Protein AF-A0A443AGB6-F1 (afdb_monomer_lite)

Foldseek 3Di:
DVPVVVVVCVVVVVPPPPPDPQQQFDEPCLFPPNVVLLVCCVVDCDPVSDDDPVSLVSLQVVLCVFFVGFPVVLADDQDPCLVVDDPPDPVNVVSVVVRVVSCVLFPLPPDDLLRLQVVLSVLRHHQADPVRHGRPCCNGNSRSSSCQSVVVDGHHGDSVVRVVVVVVVVVVVVVVVVVVVVVVD

Secondary structure (DSSP, 8-state):
-HHHHHHHHHHHTT---PPPPPP--EEGGGSTTHHHHHHHHHHH--TT-PPPHHHHHHHHHHHHHHHSS-GGGGS----TTGGGS-TT-HHHHHHHHHHHHHHTT-GGGS--HHHHHHHHHHTTEE-B-TTSPBPTTHHHHHHHHHHHHHTSSS----HHHHHHHHHHHHHHHHHHHHHHHHH--

pLDDT: mean 84.42, std 16.42, range [40.84, 98.06]

Sequence (185 aa):
MKKRHAEWLKLTANTTSHPAPHPVLIRIFDLPGFETIERKLLLYTSARSELSPSLEFEVNDLSERTFGIIRNDTLFLLPIHYNSLHAASSERWKIEDEFNEHEDQYETSDATDDEAVTILASLGLDFNDSRGQPLRCTRYFCRQAEAAAKGLMGRMPDQAAANLEVWGSALEQAARVHMNKKRQA

Structure (mmCIF, N/CA/C/O backbone):
data_AF-A0A443AGB6-F1
#
_entry.id   AF-A0A443AGB6-F1
#
loop_
_atom_site.group_PDB
_atom_site.id
_atom_site.type_symbol
_atom_site.label_atom_id
_atom_site.label_alt_id
_atom_site.label_comp_id
_atom_site.label_asym_id
_atom_site.label_entity_id
_atom_site.label_seq_id
_atom_site.pdbx_PDB_ins_code
_atom_site.Cartn_x
_atom_site.Cartn_y
_atom_site.Cartn_z
_atom_site.occupancy
_atom_site.B_iso_or_equiv
_atom_site.auth_seq_id
_atom_site.auth_comp_id
_atom_site.auth_asym_id
_atom_site.auth_atom_id
_atom_site.pdbx_PDB_model_num
ATOM 1 N N . MET A 1 1 ? -29.030 -48.664 -19.644 1.00 47.78 1 MET A N 1
ATOM 2 C CA . MET A 1 1 ? -28.407 -47.323 -19.511 1.00 47.78 1 MET A CA 1
ATOM 3 C C . MET A 1 1 ? -28.788 -46.536 -18.247 1.00 47.78 1 MET A C 1
ATOM 5 O O . MET A 1 1 ? -28.001 -45.693 -17.853 1.00 47.78 1 MET A O 1
ATOM 9 N N . LYS A 1 2 ? -29.907 -46.809 -17.549 1.00 53.22 2 LYS A N 1
ATOM 10 C CA . LYS A 1 2 ? -30.342 -46.007 -16.378 1.00 53.22 2 LYS A CA 1
ATOM 11 C C . LYS A 1 2 ? -29.549 -46.211 -15.067 1.00 53.22 2 LYS A C 1
ATOM 13 O O . LYS A 1 2 ? -29.604 -45.350 -14.202 1.00 53.22 2 LYS A O 1
ATOM 18 N N . LYS A 1 3 ? -28.797 -47.312 -14.912 1.00 54.03 3 LYS A N 1
ATOM 19 C CA . LYS A 1 3 ? -28.039 -47.602 -13.673 1.00 54.03 3 LYS A CA 1
ATOM 20 C C . LYS A 1 3 ? -26.744 -46.783 -13.531 1.00 54.03 3 LYS A C 1
ATOM 22 O O . LYS A 1 3 ? -26.490 -46.272 -12.450 1.00 54.03 3 LYS A O 1
ATOM 27 N N . ARG A 1 4 ? -26.005 -46.550 -14.627 1.00 55.62 4 ARG A N 1
ATOM 28 C CA . ARG A 1 4 ? -24.764 -45.742 -14.604 1.00 55.62 4 ARG A CA 1
ATOM 29 C C . ARG A 1 4 ? -25.008 -44.275 -14.234 1.00 55.62 4 ARG A C 1
ATOM 31 O O . ARG A 1 4 ? -24.197 -43.682 -13.542 1.00 55.62 4 ARG A O 1
ATOM 38 N N . HIS A 1 5 ? -26.139 -43.705 -14.653 1.00 54.09 5 HIS A N 1
ATOM 39 C CA . HIS A 1 5 ? -26.486 -42.315 -14.336 1.00 54.09 5 HIS A CA 1
ATOM 40 C C . HIS A 1 5 ? -26.837 -42.122 -12.847 1.00 54.09 5 HIS A C 1
ATOM 42 O O . HIS A 1 5 ? -26.547 -41.082 -12.267 1.00 54.09 5 HIS A O 1
ATOM 48 N N . ALA A 1 6 ? -27.426 -43.140 -12.208 1.00 61.34 6 ALA A N 1
ATOM 49 C CA . ALA A 1 6 ? -27.742 -43.109 -10.780 1.00 61.34 6 ALA A CA 1
ATOM 50 C C . ALA A 1 6 ? -26.494 -43.276 -9.893 1.00 61.34 6 ALA A C 1
ATOM 52 O O . ALA A 1 6 ? -26.437 -42.710 -8.805 1.00 61.34 6 ALA A O 1
ATOM 53 N N . GLU A 1 7 ? -25.490 -44.026 -10.356 1.00 56.56 7 GLU A N 1
ATOM 54 C CA . GLU A 1 7 ? -24.190 -44.142 -9.679 1.00 56.56 7 GLU A CA 1
ATOM 55 C C . GLU A 1 7 ? -23.364 -42.856 -9.803 1.00 56.56 7 GLU A C 1
ATOM 57 O O . GLU A 1 7 ? -22.742 -42.444 -8.827 1.00 56.56 7 GLU A O 1
ATOM 62 N N . TRP A 1 8 ? -23.434 -42.166 -10.947 1.00 51.06 8 TRP A N 1
ATOM 63 C CA . TRP A 1 8 ? -22.758 -40.878 -11.144 1.00 51.06 8 TRP A CA 1
ATOM 64 C C . TRP A 1 8 ? -23.304 -39.785 -10.209 1.00 51.06 8 TRP A C 1
ATOM 66 O O . TRP A 1 8 ? -22.532 -39.095 -9.553 1.00 51.06 8 TRP A O 1
ATOM 76 N N . LEU A 1 9 ? -24.631 -39.705 -10.044 1.00 55.53 9 LEU A N 1
ATOM 77 C CA . LEU A 1 9 ? -25.282 -38.764 -9.117 1.00 55.53 9 LEU A CA 1
ATOM 78 C C . LEU A 1 9 ? -24.927 -39.010 -7.641 1.00 55.53 9 LEU A C 1
ATOM 80 O O . LEU A 1 9 ? -24.846 -38.060 -6.867 1.00 55.53 9 LEU A O 1
ATOM 84 N N . LYS A 1 10 ? -24.691 -40.267 -7.239 1.00 57.22 10 LYS A N 1
ATOM 85 C CA . LYS A 1 10 ? -24.250 -40.600 -5.872 1.00 57.22 10 LYS A CA 1
ATOM 86 C C . LYS A 1 10 ? -22.793 -40.212 -5.609 1.00 57.22 10 LYS A C 1
ATOM 88 O O . LYS A 1 10 ? -22.462 -39.888 -4.475 1.00 57.22 10 LYS A O 1
ATOM 93 N N . LEU A 1 11 ? -21.945 -40.232 -6.640 1.00 50.75 11 LEU A N 1
ATOM 94 C CA . LEU A 1 11 ? -20.543 -39.815 -6.549 1.00 50.75 11 LEU A CA 1
ATOM 95 C C . LEU A 1 11 ? -20.392 -38.289 -6.499 1.00 50.75 11 LEU A C 1
ATOM 97 O O . LEU A 1 11 ? -19.497 -37.802 -5.820 1.00 50.75 11 LEU A O 1
ATOM 101 N N . THR A 1 12 ? -21.277 -37.531 -7.153 1.00 46.78 12 THR A N 1
ATOM 102 C CA . THR A 1 12 ? -21.228 -36.058 -7.142 1.00 46.78 12 THR A CA 1
ATOM 103 C C . THR A 1 12 ? -21.985 -35.413 -5.983 1.00 46.78 12 THR A C 1
ATOM 105 O O . THR A 1 12 ? -21.692 -34.275 -5.632 1.00 46.78 12 THR A O 1
ATOM 108 N N . ALA A 1 13 ? -22.948 -36.110 -5.368 1.00 45.75 13 ALA A N 1
ATOM 109 C CA . ALA A 1 13 ? -23.728 -35.570 -4.248 1.00 45.75 13 ALA A CA 1
ATOM 110 C C . ALA A 1 13 ? -22.929 -35.440 -2.935 1.00 45.75 13 ALA A C 1
ATOM 112 O O . ALA A 1 13 ? -23.325 -34.669 -2.068 1.00 45.75 13 ALA A O 1
ATOM 113 N N . ASN A 1 14 ? -21.801 -36.147 -2.798 1.00 43.16 14 ASN A N 1
ATOM 114 C CA . ASN A 1 14 ? -20.920 -36.050 -1.626 1.00 43.16 14 ASN A CA 1
ATOM 115 C C . ASN A 1 14 ? -19.803 -35.007 -1.779 1.00 43.16 14 ASN A C 1
ATOM 117 O O . ASN A 1 14 ? -18.997 -34.841 -0.867 1.00 43.16 14 ASN A O 1
ATOM 121 N N . THR A 1 15 ? -19.772 -34.275 -2.894 1.00 43.53 15 THR A N 1
ATOM 122 C CA . THR A 1 15 ? -18.851 -33.154 -3.102 1.00 43.53 15 THR A CA 1
ATOM 123 C C . THR A 1 15 ? -19.567 -31.827 -2.872 1.00 43.53 15 THR A C 1
ATOM 125 O O . THR A 1 15 ? -19.396 -30.872 -3.621 1.00 43.53 15 THR A O 1
ATOM 128 N N . THR A 1 16 ? -20.375 -31.723 -1.816 1.00 40.84 16 THR A N 1
ATOM 129 C CA . THR A 1 16 ? -20.544 -30.419 -1.169 1.00 40.84 16 THR A CA 1
ATOM 130 C C . THR A 1 16 ? -19.216 -30.104 -0.503 1.00 40.84 16 THR A C 1
ATOM 132 O O . THR A 1 16 ? -19.000 -30.422 0.665 1.00 40.84 16 THR A O 1
ATOM 135 N N . SER A 1 17 ? -18.292 -29.534 -1.279 1.00 41.50 17 SER A N 1
ATOM 136 C CA . SER A 1 17 ? -17.181 -28.785 -0.718 1.00 41.50 17 SER A CA 1
ATOM 137 C C . SER A 1 17 ? -17.803 -27.786 0.246 1.00 41.50 17 SER A C 1
ATOM 139 O O . SER A 1 17 ? -18.516 -26.875 -0.184 1.00 41.50 17 SER A O 1
ATOM 141 N N . HIS A 1 18 ? -17.592 -27.976 1.547 1.00 43.09 18 HIS A N 1
ATOM 142 C CA . HIS A 1 18 ? -17.733 -26.861 2.466 1.00 43.09 18 HIS A CA 1
ATOM 143 C C . HIS A 1 18 ? -16.940 -25.705 1.847 1.00 43.09 18 HIS A C 1
ATOM 145 O O . HIS A 1 18 ? -15.780 -25.936 1.485 1.00 43.09 18 HIS A O 1
ATOM 151 N N . PRO A 1 19 ? -17.539 -24.516 1.637 1.00 41.62 19 PRO A N 1
ATOM 152 C CA . PRO A 1 19 ? -16.742 -23.365 1.257 1.00 41.62 19 PRO A CA 1
ATOM 153 C C . PRO A 1 19 ? -15.635 -23.278 2.302 1.00 41.62 19 PRO A C 1
ATOM 155 O O . PRO A 1 19 ? -15.918 -23.329 3.505 1.00 41.62 19 PRO A O 1
ATOM 158 N N . ALA A 1 20 ? -14.381 -23.281 1.841 1.00 45.66 20 ALA A N 1
ATOM 159 C CA . ALA A 1 20 ? -13.253 -23.050 2.725 1.00 45.66 20 ALA A CA 1
ATOM 160 C C . ALA A 1 20 ? -13.605 -21.816 3.569 1.00 45.66 20 ALA A C 1
ATOM 162 O O . ALA A 1 20 ? -14.147 -20.862 2.999 1.00 45.66 20 ALA A O 1
ATOM 163 N N . PRO A 1 21 ? -13.410 -21.846 4.900 1.00 46.81 21 PRO A N 1
ATOM 164 C CA . PRO A 1 21 ? -13.679 -20.677 5.721 1.00 46.81 21 PRO A CA 1
ATOM 165 C C . PRO A 1 21 ? -12.975 -19.500 5.055 1.00 46.81 21 PRO A C 1
ATOM 167 O O . PRO A 1 21 ? -11.768 -19.572 4.813 1.00 46.81 21 PRO A O 1
ATOM 170 N N . HIS A 1 22 ? -13.747 -18.484 4.660 1.00 48.28 22 HIS A N 1
ATOM 171 C CA . HIS A 1 22 ? -13.172 -17.286 4.069 1.00 48.28 22 HIS A CA 1
ATOM 172 C C . HIS A 1 22 ? -12.066 -16.816 5.017 1.00 48.28 22 HIS A C 1
ATOM 174 O O . HIS A 1 22 ? -12.323 -16.755 6.228 1.00 48.28 22 HIS A O 1
ATOM 180 N N . PRO A 1 23 ? -10.840 -16.570 4.519 1.00 60.41 23 PRO A N 1
ATOM 181 C CA . PRO A 1 23 ? -9.784 -16.059 5.373 1.00 60.41 23 PRO A CA 1
ATOM 182 C C . PRO A 1 23 ? -10.329 -14.816 6.072 1.00 60.41 23 PRO A C 1
ATOM 184 O O . PRO A 1 23 ? -10.949 -13.961 5.436 1.00 60.41 23 PRO A O 1
ATOM 187 N N . VAL A 1 24 ? -10.193 -14.768 7.397 1.00 80.00 24 VAL A N 1
ATOM 188 C CA . VAL A 1 24 ? -10.621 -13.606 8.174 1.00 80.00 24 VAL A CA 1
ATOM 189 C C . VAL A 1 24 ? -9.782 -12.436 7.682 1.00 80.00 24 VAL A C 1
ATOM 191 O O . VAL A 1 24 ? -8.576 -12.407 7.916 1.00 80.00 24 VAL A O 1
ATOM 194 N N . LEU A 1 25 ? -10.415 -11.522 6.949 1.00 89.56 25 LEU A N 1
ATOM 195 C CA . LEU A 1 25 ? -9.734 -10.356 6.413 1.00 89.56 25 LEU A CA 1
ATOM 196 C C . LEU A 1 25 ? -9.355 -9.427 7.564 1.00 89.56 25 LEU A C 1
ATOM 198 O O . LEU A 1 25 ? -10.171 -9.144 8.446 1.00 89.56 25 LEU A O 1
ATOM 202 N N . ILE A 1 26 ? -8.122 -8.940 7.538 1.00 92.50 26 ILE A N 1
ATOM 203 C CA . ILE A 1 26 ? -7.663 -7.903 8.456 1.00 92.50 26 ILE A CA 1
ATOM 204 C C . ILE A 1 26 ? -8.275 -6.594 7.979 1.00 92.50 26 ILE A C 1
ATOM 206 O O . ILE A 1 26 ? -7.944 -6.098 6.901 1.00 92.50 26 ILE A O 1
ATOM 210 N N . ARG A 1 27 ? -9.182 -6.039 8.779 1.00 93.69 27 ARG A N 1
ATOM 211 C CA . ARG A 1 27 ? -9.817 -4.757 8.481 1.00 93.69 27 ARG A CA 1
ATOM 212 C C . ARG A 1 27 ? -8.824 -3.643 8.759 1.00 93.69 27 ARG A C 1
ATOM 214 O O . ARG A 1 27 ? -8.603 -3.271 9.908 1.00 93.69 27 ARG A O 1
ATOM 221 N N . ILE A 1 28 ? -8.250 -3.085 7.699 1.00 95.50 28 ILE A N 1
ATOM 222 C CA . ILE A 1 28 ? -7.219 -2.048 7.800 1.00 95.50 28 ILE A CA 1
ATOM 223 C C . ILE A 1 28 ? -7.748 -0.796 8.486 1.00 95.50 28 ILE A C 1
ATOM 225 O O . ILE A 1 28 ? -7.040 -0.180 9.276 1.00 95.50 28 ILE A O 1
ATOM 229 N N . PHE A 1 29 ? -9.012 -0.450 8.241 1.00 94.12 29 PHE A N 1
ATOM 230 C CA . PHE A 1 29 ? -9.652 0.681 8.906 1.00 94.12 29 PHE A CA 1
ATOM 231 C C . PHE A 1 29 ? -9.630 0.572 10.439 1.00 94.12 29 PHE A C 1
ATOM 233 O O . PHE A 1 29 ? -9.546 1.592 11.121 1.00 94.12 29 PHE A O 1
ATOM 240 N N . ASP A 1 30 ? -9.672 -0.655 10.967 1.00 91.75 30 ASP A N 1
ATOM 241 C CA . ASP A 1 30 ? -9.713 -0.931 12.404 1.00 91.75 30 ASP A CA 1
ATOM 242 C C . ASP A 1 30 ? -8.303 -0.975 13.028 1.00 91.75 30 ASP A C 1
ATOM 244 O O . ASP A 1 30 ? -8.165 -1.071 14.250 1.00 91.75 30 ASP A O 1
ATOM 248 N N . LEU A 1 31 ? -7.243 -0.887 12.214 1.00 92.75 31 LEU A N 1
ATOM 249 C CA . LEU A 1 31 ? -5.870 -0.802 12.701 1.00 92.75 31 LEU A CA 1
ATOM 250 C C . LEU A 1 31 ? -5.553 0.615 13.226 1.00 92.75 31 LEU A C 1
ATOM 252 O O . LEU A 1 31 ? -6.005 1.616 12.652 1.00 92.75 31 LEU A O 1
ATOM 256 N N . PRO A 1 32 ? -4.739 0.737 14.295 1.00 92.88 32 PRO A N 1
ATOM 257 C CA . PRO A 1 32 ? -4.375 2.021 14.884 1.00 92.88 32 PRO A CA 1
ATOM 258 C C . PRO A 1 32 ? -3.859 3.037 13.857 1.00 92.88 32 PRO A C 1
ATOM 260 O O . PRO A 1 32 ? -2.882 2.798 13.159 1.00 92.88 32 PRO A O 1
ATOM 263 N N . GLY A 1 33 ? -4.492 4.211 13.800 1.00 93.44 33 GLY A N 1
ATOM 264 C CA . GLY A 1 33 ? -4.054 5.346 12.977 1.00 93.44 33 GLY A CA 1
ATOM 265 C C . GLY A 1 33 ? -4.713 5.463 11.599 1.00 93.44 33 GLY A C 1
ATOM 266 O O . GLY A 1 33 ? -4.825 6.587 11.100 1.00 93.44 33 GLY A O 1
ATOM 267 N N . PHE A 1 34 ? -5.238 4.379 11.018 1.00 94.88 34 PHE A N 1
ATOM 268 C CA . PHE A 1 34 ? -5.828 4.417 9.670 1.00 94.88 34 PHE A CA 1
ATOM 269 C C . PHE A 1 34 ? -7.086 5.282 9.588 1.00 94.88 34 PHE A C 1
ATOM 271 O O . PHE A 1 34 ? -7.207 6.077 8.656 1.00 94.88 34 PHE A O 1
ATOM 278 N N . GLU A 1 35 ? -7.970 5.238 10.591 1.00 94.31 35 GLU A N 1
ATOM 279 C CA . GLU A 1 35 ? -9.126 6.147 10.655 1.00 94.31 35 GLU A CA 1
ATOM 280 C C . GLU A 1 35 ? -8.690 7.624 10.650 1.00 94.31 35 GLU A C 1
ATOM 282 O O . GLU A 1 35 ? -9.312 8.475 10.009 1.00 94.31 35 GLU A O 1
ATOM 287 N N . THR A 1 36 ? -7.602 7.947 11.357 1.00 93.88 36 THR A N 1
ATOM 288 C CA . THR A 1 36 ? -7.107 9.328 11.451 1.00 93.88 36 THR A CA 1
ATOM 289 C C . THR A 1 36 ? -6.581 9.810 10.104 1.00 93.88 36 THR A C 1
ATOM 291 O O . THR A 1 36 ? -6.915 10.923 9.690 1.00 93.88 36 THR A O 1
ATOM 294 N N . ILE A 1 37 ? -5.807 8.977 9.404 1.00 94.62 37 ILE A N 1
ATOM 295 C CA . ILE A 1 37 ? -5.325 9.285 8.054 1.00 94.62 37 ILE A CA 1
ATOM 296 C C . ILE A 1 37 ? -6.494 9.407 7.076 1.00 94.62 37 ILE A C 1
ATOM 298 O O . ILE A 1 37 ? -6.578 10.410 6.369 1.00 94.62 37 ILE A O 1
ATOM 302 N N . GLU A 1 38 ? -7.439 8.464 7.083 1.00 93.81 38 GLU A N 1
ATOM 303 C CA . GLU A 1 38 ? -8.624 8.510 6.216 1.00 93.81 38 GLU A CA 1
ATOM 304 C C . GLU A 1 38 ? -9.422 9.805 6.424 1.00 93.81 38 GLU A C 1
ATOM 306 O O . GLU A 1 38 ? -9.799 10.486 5.468 1.00 93.81 38 GLU A O 1
ATOM 311 N N . ARG A 1 39 ? -9.619 10.214 7.682 1.00 91.88 39 ARG A N 1
ATOM 312 C CA . ARG A 1 39 ? -10.311 11.464 8.015 1.00 91.88 39 ARG A CA 1
ATOM 313 C C . ARG A 1 39 ? -9.542 12.696 7.540 1.00 91.88 39 ARG A C 1
ATOM 315 O O . ARG A 1 39 ? -10.157 13.634 7.034 1.00 91.88 39 ARG A O 1
ATOM 322 N N . LYS A 1 40 ? -8.213 12.718 7.692 1.00 91.38 40 LYS A N 1
ATOM 323 C CA . LYS A 1 40 ? -7.373 13.815 7.183 1.00 91.38 40 LYS A CA 1
ATOM 324 C C . LYS A 1 40 ? -7.458 13.904 5.664 1.00 91.38 40 LYS A C 1
ATOM 326 O O . LYS A 1 40 ? -7.628 14.999 5.140 1.00 91.38 40 LYS A O 1
ATOM 331 N N . LEU A 1 41 ? -7.418 12.772 4.966 1.00 89.38 41 LEU A N 1
ATOM 332 C CA . LEU A 1 41 ? -7.587 12.730 3.517 1.00 89.38 41 LEU A CA 1
ATOM 333 C C . LEU A 1 41 ? -8.954 13.273 3.103 1.00 89.38 41 LEU A C 1
ATOM 335 O O . LEU A 1 41 ? -9.014 14.117 2.220 1.00 89.38 41 LEU A O 1
ATOM 339 N N . LEU A 1 42 ? -10.031 12.897 3.797 1.00 85.50 42 LEU A N 1
ATOM 340 C CA . LEU A 1 42 ? -11.379 13.403 3.520 1.00 85.50 42 LEU A CA 1
ATOM 341 C C . LEU A 1 42 ? -11.490 14.934 3.638 1.00 85.50 42 LEU A C 1
ATOM 343 O O . LEU A 1 42 ? -12.242 15.550 2.886 1.00 85.50 42 LEU A O 1
ATOM 347 N N . LEU A 1 43 ? -10.754 15.546 4.570 1.00 80.44 43 LEU A N 1
ATOM 348 C CA . LEU A 1 43 ? -10.794 16.990 4.826 1.00 80.44 43 LEU A CA 1
ATOM 349 C C . LEU A 1 43 ? -9.800 17.799 3.980 1.00 80.44 43 LEU A C 1
ATOM 351 O O . LEU A 1 43 ? -10.061 18.969 3.700 1.00 80.44 43 LEU A O 1
ATOM 355 N N . TYR A 1 44 ? -8.661 17.207 3.610 1.00 69.06 44 TYR A N 1
ATOM 356 C CA . TYR A 1 44 ? -7.496 17.941 3.107 1.00 69.06 44 TYR A CA 1
ATOM 357 C C . TYR A 1 44 ? -6.959 17.464 1.753 1.00 69.06 44 TYR A C 1
ATOM 359 O O . TYR A 1 44 ? -5.943 18.005 1.311 1.00 69.06 44 TYR A O 1
ATOM 367 N N . THR A 1 45 ? -7.590 16.510 1.051 1.00 63.19 45 THR A N 1
ATOM 368 C CA . THR A 1 45 ? -7.197 16.243 -0.345 1.00 63.19 45 THR A CA 1
ATOM 369 C C . THR A 1 45 ? -7.420 17.492 -1.191 1.00 63.19 45 THR A C 1
ATOM 371 O O . THR A 1 45 ? -8.553 17.896 -1.454 1.00 63.19 45 THR A O 1
ATOM 374 N N . SER A 1 46 ? -6.314 18.122 -1.591 1.00 56.59 46 SER A N 1
ATOM 375 C CA . SER A 1 46 ? -6.312 19.272 -2.488 1.00 56.59 46 SER A CA 1
ATOM 376 C C . SER A 1 46 ? -6.902 18.890 -3.849 1.00 56.59 46 SER A C 1
ATOM 378 O O . SER A 1 46 ? -6.897 17.721 -4.236 1.00 56.59 46 SER A O 1
ATOM 380 N N . ALA A 1 47 ? -7.348 19.880 -4.627 1.00 54.62 47 ALA A N 1
ATOM 381 C CA . ALA A 1 47 ? -7.879 19.671 -5.978 1.00 54.62 47 ALA A CA 1
ATOM 382 C C . ALA A 1 47 ? -6.889 18.998 -6.959 1.00 54.62 47 ALA A C 1
ATOM 384 O O . ALA A 1 47 ? -7.286 18.636 -8.062 1.00 54.62 47 ALA A O 1
ATOM 385 N N . ARG A 1 48 ? -5.609 18.852 -6.581 1.00 55.53 48 ARG A N 1
ATOM 386 C CA . ARG A 1 48 ? -4.561 18.181 -7.368 1.00 55.53 48 ARG A CA 1
ATOM 387 C C . ARG A 1 48 ? -4.213 16.779 -6.869 1.00 55.53 48 ARG A C 1
ATOM 389 O O . ARG A 1 48 ? -3.315 16.159 -7.421 1.00 55.53 48 ARG A O 1
ATOM 396 N N . SER A 1 49 ? -4.888 16.287 -5.828 1.00 64.25 49 SER A N 1
ATOM 397 C CA . SER A 1 49 ? -4.658 14.948 -5.265 1.00 64.25 49 SER A CA 1
ATOM 398 C C . SER A 1 49 ? -3.224 14.696 -4.764 1.00 64.25 49 SER A C 1
ATOM 400 O O . SER A 1 49 ? -2.841 13.540 -4.584 1.00 64.25 49 SER A O 1
ATOM 402 N N . GLU A 1 50 ? -2.454 15.762 -4.517 1.00 72.88 50 GLU A N 1
ATOM 403 C CA . GLU A 1 50 ? -1.130 15.724 -3.888 1.00 72.88 50 GLU A CA 1
ATOM 404 C C . GLU A 1 50 ? -1.272 15.802 -2.362 1.00 72.88 50 GLU A C 1
ATOM 406 O O . GLU A 1 50 ? -2.043 16.619 -1.837 1.00 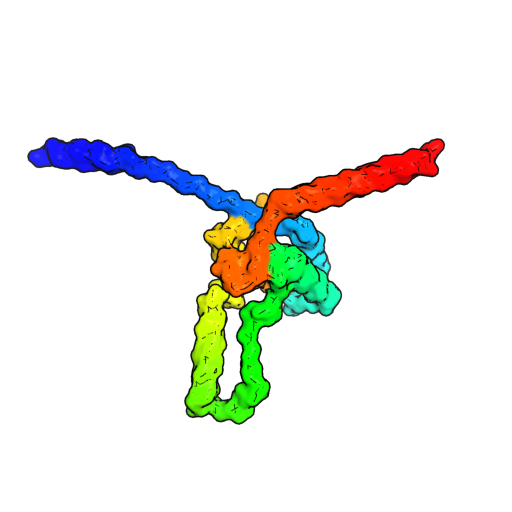72.88 50 GLU A O 1
ATOM 411 N N . LEU A 1 51 ? -0.529 14.947 -1.652 1.00 79.81 51 LEU A N 1
ATOM 412 C CA . LEU A 1 51 ? -0.411 15.000 -0.198 1.00 79.81 51 LEU A CA 1
ATOM 413 C C . LEU A 1 51 ? 0.380 16.240 0.219 1.00 79.81 51 LEU A C 1
ATOM 415 O O . LEU A 1 51 ? 1.346 16.631 -0.432 1.00 79.81 51 LEU A O 1
ATOM 419 N N . SER A 1 52 ? 0.007 16.843 1.349 1.00 85.94 52 SER A N 1
ATOM 420 C CA . SER A 1 52 ? 0.912 17.798 1.989 1.00 85.94 52 SER A CA 1
ATOM 421 C C . SER A 1 52 ? 2.141 17.054 2.537 1.00 85.94 52 SER A C 1
ATOM 423 O O . SER A 1 52 ? 1.985 15.916 2.987 1.00 85.94 52 SER A O 1
ATOM 425 N N . PRO A 1 53 ? 3.330 17.683 2.602 1.00 87.94 53 PRO A N 1
ATOM 426 C CA . PRO A 1 53 ? 4.535 17.026 3.124 1.00 87.94 53 PRO A CA 1
ATOM 427 C C . PRO A 1 53 ? 4.367 16.459 4.543 1.00 87.94 53 PRO A C 1
ATOM 429 O O . PRO A 1 53 ? 4.908 15.411 4.878 1.00 87.94 53 PRO A O 1
ATOM 432 N N . SER A 1 54 ? 3.570 17.131 5.383 1.00 89.62 54 SER A N 1
ATOM 433 C CA . SER A 1 54 ? 3.250 16.645 6.730 1.00 89.62 54 SER A CA 1
ATOM 434 C C . SER A 1 54 ? 2.419 15.364 6.688 1.00 89.62 54 SER A C 1
ATOM 436 O O . SER A 1 54 ? 2.670 14.452 7.465 1.00 89.62 54 SER A O 1
ATOM 438 N N . LEU A 1 55 ? 1.432 15.284 5.790 1.00 90.88 55 LEU A N 1
ATOM 439 C CA . LEU A 1 55 ? 0.586 14.100 5.667 1.00 90.88 55 LEU A CA 1
ATOM 440 C C . LEU A 1 55 ? 1.342 12.931 5.025 1.00 90.88 55 LEU A C 1
ATOM 442 O O . LEU A 1 55 ? 1.126 11.793 5.420 1.00 90.88 55 LEU A O 1
ATOM 446 N N . GLU A 1 56 ? 2.254 13.203 4.092 1.00 92.06 56 GLU A N 1
ATOM 447 C CA . GLU A 1 56 ? 3.156 12.190 3.532 1.00 92.06 56 GLU A CA 1
ATOM 448 C C . GLU A 1 56 ? 4.050 11.565 4.613 1.00 92.06 56 GLU A C 1
ATOM 450 O O . GLU A 1 56 ? 4.165 10.343 4.683 1.00 92.06 56 GLU A O 1
ATOM 455 N N . PHE A 1 57 ? 4.618 12.379 5.511 1.00 94.38 57 PHE A N 1
ATOM 456 C CA . PHE A 1 57 ? 5.396 11.866 6.641 1.00 94.38 57 PHE A CA 1
ATOM 457 C C . PHE A 1 57 ? 4.553 10.974 7.561 1.00 94.38 57 PHE A C 1
ATOM 459 O O . PHE A 1 57 ? 4.992 9.893 7.939 1.00 94.38 57 PHE A O 1
ATOM 466 N N . GLU A 1 58 ? 3.329 11.393 7.891 1.00 95.56 58 GLU A N 1
ATOM 467 C CA . GLU A 1 58 ? 2.422 10.588 8.716 1.00 95.56 58 GLU A CA 1
ATOM 468 C C . GLU A 1 58 ? 2.004 9.272 8.041 1.00 95.56 58 GLU A C 1
ATOM 470 O O . GLU A 1 58 ? 1.870 8.251 8.714 1.00 95.56 58 GLU A O 1
ATOM 475 N N . VAL A 1 59 ? 1.802 9.284 6.720 1.00 95.56 59 VAL A N 1
ATOM 476 C CA . VAL A 1 59 ? 1.526 8.077 5.928 1.00 95.56 59 VAL A CA 1
ATOM 477 C C . VAL A 1 59 ? 2.713 7.120 5.985 1.00 95.56 59 VAL A C 1
ATOM 479 O O . VAL A 1 59 ? 2.519 5.934 6.246 1.00 95.56 59 VAL A O 1
ATOM 482 N N . ASN A 1 60 ? 3.933 7.624 5.790 1.00 96.81 60 ASN A N 1
ATOM 483 C CA . ASN A 1 60 ? 5.146 6.812 5.857 1.00 96.81 60 ASN A CA 1
ATOM 484 C C . ASN A 1 60 ? 5.358 6.226 7.260 1.00 96.81 60 ASN A C 1
ATOM 486 O O . ASN A 1 60 ? 5.557 5.022 7.377 1.00 96.81 60 ASN A O 1
ATOM 490 N N . ASP A 1 61 ? 5.215 7.029 8.318 1.00 97.44 61 ASP A N 1
ATOM 491 C CA . ASP A 1 61 ? 5.307 6.555 9.707 1.00 97.44 61 ASP A CA 1
ATOM 492 C C . ASP A 1 61 ? 4.272 5.459 10.011 1.00 97.44 61 ASP A C 1
ATOM 494 O O . ASP A 1 61 ? 4.598 4.415 10.583 1.00 97.44 61 ASP A O 1
ATOM 498 N N . LEU A 1 62 ? 3.016 5.656 9.594 1.00 97.31 62 LEU A N 1
ATOM 499 C CA . LEU A 1 62 ? 1.975 4.648 9.786 1.00 97.31 62 LEU A CA 1
ATOM 500 C C . LEU A 1 62 ? 2.267 3.369 8.988 1.00 97.31 62 LEU A C 1
ATOM 502 O O . LEU A 1 62 ? 2.045 2.265 9.494 1.00 97.31 62 LEU A O 1
ATOM 506 N N . SER A 1 63 ? 2.776 3.510 7.762 1.00 97.50 63 SER A N 1
ATOM 507 C CA . SER A 1 63 ? 3.159 2.390 6.898 1.00 97.50 63 SER A CA 1
ATOM 508 C C . SER A 1 63 ? 4.273 1.574 7.544 1.00 97.50 63 SER A C 1
ATOM 510 O O . SER A 1 63 ? 4.150 0.358 7.661 1.00 97.50 63 SER A O 1
ATOM 512 N N . GLU A 1 64 ? 5.316 2.236 8.041 1.00 97.25 64 GLU A N 1
ATOM 513 C CA . GLU A 1 64 ? 6.451 1.586 8.690 1.00 97.25 64 GLU A CA 1
ATOM 514 C C . GLU A 1 64 ? 6.030 0.871 9.980 1.00 97.25 64 GLU A C 1
ATOM 516 O O . GLU A 1 64 ? 6.385 -0.286 10.198 1.00 97.25 64 GLU A O 1
ATOM 521 N N . ARG A 1 65 ? 5.189 1.490 10.817 1.00 95.88 65 ARG A N 1
ATOM 522 C CA . ARG A 1 65 ? 4.684 0.828 12.034 1.00 95.88 65 ARG A CA 1
ATOM 523 C C . ARG A 1 65 ? 3.843 -0.412 11.721 1.00 95.88 65 ARG A C 1
ATOM 525 O O . ARG A 1 65 ? 4.003 -1.443 12.385 1.00 95.88 65 ARG A O 1
ATOM 532 N N . THR A 1 66 ? 2.982 -0.317 10.709 1.00 96.12 66 THR A N 1
ATOM 533 C CA . THR A 1 66 ? 2.010 -1.362 10.350 1.00 96.12 66 THR A CA 1
ATOM 534 C C . THR A 1 66 ? 2.657 -2.498 9.561 1.00 96.12 66 THR A C 1
ATOM 536 O O . THR A 1 66 ? 2.586 -3.656 9.969 1.00 96.12 66 THR A O 1
ATOM 539 N N . PHE A 1 67 ? 3.319 -2.161 8.455 1.00 96.75 67 PHE A N 1
ATOM 540 C CA . PHE A 1 67 ? 3.866 -3.105 7.483 1.00 96.75 67 PHE A CA 1
ATOM 541 C C . PHE A 1 67 ? 5.383 -3.285 7.604 1.00 96.75 67 PHE A C 1
ATOM 543 O O . PHE A 1 67 ? 5.940 -4.177 6.975 1.00 96.75 67 PHE A O 1
ATOM 550 N N . GLY A 1 68 ? 6.079 -2.477 8.407 1.00 97.38 68 GLY A N 1
ATOM 551 C CA . GLY A 1 68 ? 7.541 -2.535 8.538 1.00 97.38 68 GLY A CA 1
ATOM 552 C C . GLY A 1 68 ? 8.311 -1.891 7.383 1.00 97.38 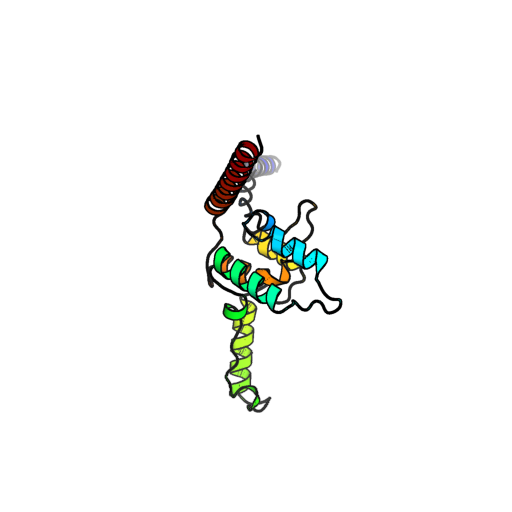68 GLY A C 1
ATOM 553 O O . GLY A 1 68 ? 9.532 -1.992 7.368 1.00 97.38 68 GLY A O 1
ATOM 554 N N . ILE A 1 69 ? 7.612 -1.281 6.422 1.00 98.06 69 ILE A N 1
ATOM 555 C CA . ILE A 1 69 ? 8.167 -0.673 5.205 1.00 98.06 69 ILE A CA 1
ATOM 556 C C . ILE A 1 69 ? 7.336 0.540 4.780 1.00 98.06 69 ILE A C 1
ATOM 558 O O . ILE A 1 69 ? 6.163 0.673 5.153 1.00 98.06 69 ILE A O 1
ATOM 562 N N . ILE A 1 70 ? 7.919 1.391 3.944 1.00 97.12 70 ILE A N 1
ATOM 563 C CA . ILE A 1 70 ? 7.253 2.519 3.285 1.00 97.12 70 ILE A CA 1
ATOM 564 C C . ILE A 1 70 ? 7.132 2.285 1.777 1.00 97.12 70 ILE A C 1
ATOM 566 O O . ILE A 1 70 ? 7.756 1.389 1.213 1.00 97.12 70 ILE A O 1
ATOM 570 N N . ARG A 1 71 ? 6.334 3.113 1.087 1.00 94.56 71 ARG A N 1
ATOM 571 C CA . ARG A 1 71 ? 6.122 2.981 -0.366 1.00 94.56 71 ARG A CA 1
ATOM 572 C C . ARG A 1 71 ? 7.438 2.997 -1.136 1.00 94.56 71 ARG A C 1
ATOM 574 O O . ARG A 1 71 ? 7.617 2.193 -2.044 1.00 94.56 71 ARG A O 1
ATOM 581 N N . ASN A 1 72 ? 8.353 3.888 -0.761 1.00 95.38 72 ASN A N 1
ATOM 582 C CA . ASN A 1 72 ? 9.626 4.054 -1.458 1.00 95.38 72 ASN A CA 1
ATOM 583 C C . ASN A 1 72 ? 10.515 2.806 -1.400 1.00 95.38 72 ASN A C 1
ATOM 585 O O . ASN A 1 72 ? 11.280 2.599 -2.336 1.00 95.38 72 ASN A O 1
ATOM 589 N N . ASP A 1 73 ? 10.372 1.956 -0.379 1.00 96.62 73 ASP A N 1
ATOM 590 C CA . ASP A 1 73 ? 11.129 0.702 -0.281 1.00 96.62 73 ASP A CA 1
ATOM 591 C C . ASP A 1 73 ? 10.736 -0.292 -1.385 1.00 96.62 73 ASP A C 1
ATOM 593 O O . ASP A 1 73 ? 11.521 -1.158 -1.753 1.00 96.62 73 ASP A O 1
ATOM 597 N N . THR A 1 74 ? 9.526 -0.152 -1.935 1.00 96.19 74 THR A N 1
ATOM 598 C CA . THR A 1 74 ? 8.972 -1.042 -2.969 1.00 96.19 74 THR A CA 1
ATOM 599 C C . THR A 1 74 ? 9.241 -0.567 -4.400 1.00 96.19 74 THR A C 1
ATOM 601 O O . THR A 1 74 ? 8.818 -1.227 -5.352 1.00 96.19 74 THR A O 1
ATOM 604 N N . LEU A 1 75 ? 9.894 0.587 -4.581 1.00 94.88 75 LEU A N 1
ATOM 605 C CA . LEU A 1 75 ? 10.127 1.189 -5.896 1.00 94.88 75 LEU A CA 1
ATOM 606 C C . LEU A 1 75 ? 11.450 0.719 -6.499 1.00 94.88 75 LEU A C 1
ATOM 608 O O . LEU A 1 75 ? 12.461 0.613 -5.805 1.00 94.88 75 LEU A O 1
ATOM 612 N N . PHE A 1 76 ? 11.461 0.516 -7.815 1.00 94.75 76 PHE A N 1
ATOM 613 C CA . PHE A 1 76 ? 12.700 0.268 -8.539 1.00 94.75 76 PHE A CA 1
ATOM 614 C C . PHE A 1 76 ? 13.562 1.538 -8.586 1.00 94.75 76 PHE A C 1
ATOM 616 O O . PHE A 1 76 ? 13.114 2.607 -9.011 1.00 94.75 76 PHE A O 1
ATOM 623 N N . LEU A 1 77 ? 14.826 1.423 -8.177 1.00 94.69 77 LEU A N 1
ATOM 624 C CA . LEU A 1 77 ? 15.789 2.517 -8.254 1.00 94.69 77 LEU A CA 1
ATOM 625 C C . LEU A 1 77 ? 16.542 2.454 -9.580 1.00 94.69 77 LEU A C 1
ATOM 627 O O . LEU A 1 77 ? 17.456 1.650 -9.755 1.00 94.69 77 LEU A O 1
ATOM 631 N N . LEU A 1 78 ? 16.187 3.351 -10.500 1.00 93.94 78 LEU A N 1
ATOM 632 C CA . LEU A 1 78 ? 16.910 3.490 -11.760 1.00 93.94 78 LEU A CA 1
ATOM 633 C C . LEU A 1 78 ? 18.383 3.870 -11.501 1.00 93.94 78 LEU A C 1
ATOM 635 O O . LEU A 1 78 ? 18.652 4.780 -10.707 1.00 93.94 78 LEU A O 1
ATOM 639 N N . PRO A 1 79 ? 19.349 3.239 -12.197 1.00 95.00 79 PRO A N 1
ATOM 640 C CA . PRO A 1 79 ? 20.751 3.634 -12.127 1.00 95.00 79 PRO A CA 1
ATOM 641 C C . PRO A 1 79 ? 20.949 5.115 -12.470 1.00 95.00 79 PRO A C 1
ATOM 643 O O . PRO A 1 79 ? 20.314 5.644 -13.382 1.00 95.00 79 PRO A O 1
ATOM 646 N N . ILE A 1 80 ? 21.881 5.787 -11.783 1.00 94.94 80 ILE A N 1
ATOM 647 C CA . ILE A 1 80 ? 22.114 7.242 -11.914 1.00 94.94 80 ILE A CA 1
ATOM 648 C C . ILE A 1 80 ? 22.351 7.660 -13.378 1.00 94.94 80 ILE A C 1
ATOM 650 O O . ILE A 1 80 ? 21.910 8.724 -13.811 1.00 94.94 80 ILE A O 1
ATOM 654 N N . HIS A 1 81 ? 23.038 6.821 -14.157 1.00 94.50 81 HIS A N 1
ATOM 655 C CA . HIS A 1 81 ? 23.373 7.088 -15.555 1.00 94.50 81 HIS A CA 1
ATOM 656 C C . HIS A 1 81 ? 22.283 6.682 -16.553 1.00 94.50 81 HIS A C 1
ATOM 658 O O . HIS A 1 81 ? 22.456 6.948 -17.741 1.00 94.50 81 HIS A O 1
ATOM 664 N N . TYR A 1 82 ? 21.161 6.102 -16.116 1.00 94.62 82 TYR A N 1
ATOM 665 C CA . TYR A 1 82 ? 20.077 5.645 -16.996 1.00 94.62 82 TYR A CA 1
ATOM 666 C C . TYR A 1 82 ? 19.639 6.726 -17.996 1.00 94.62 82 TYR A C 1
ATOM 668 O O . TYR A 1 82 ? 19.604 6.495 -19.203 1.00 94.62 82 TYR A O 1
ATOM 676 N N . ASN A 1 83 ? 19.421 7.955 -17.516 1.00 93.50 83 ASN A N 1
ATOM 677 C CA . ASN A 1 83 ? 18.995 9.082 -18.354 1.00 93.50 83 ASN A CA 1
ATOM 678 C C . ASN A 1 83 ? 20.048 9.531 -19.383 1.00 93.50 83 ASN A C 1
ATOM 680 O O . ASN A 1 83 ? 19.715 10.252 -20.321 1.00 93.50 83 ASN A O 1
ATOM 684 N N . SER A 1 84 ? 21.309 9.127 -19.214 1.00 95.25 84 SER A N 1
ATOM 685 C CA . SER A 1 84 ? 22.393 9.415 -20.161 1.00 95.25 84 SER A CA 1
ATOM 686 C C . SER A 1 84 ? 22.561 8.335 -21.234 1.00 95.25 84 SER A C 1
ATOM 688 O O . SER A 1 84 ? 23.272 8.551 -22.217 1.00 95.25 84 SER A O 1
ATOM 690 N N . LEU A 1 85 ? 21.901 7.184 -21.076 1.00 95.12 85 LEU A N 1
ATOM 691 C CA . LEU A 1 85 ? 21.948 6.099 -22.045 1.00 95.12 85 LEU A CA 1
ATOM 692 C C . LEU A 1 85 ? 21.088 6.414 -23.272 1.00 95.12 85 LEU A C 1
ATOM 694 O O . LEU A 1 85 ? 19.932 6.839 -23.177 1.00 95.12 85 LEU A O 1
ATOM 698 N N . HIS A 1 86 ? 21.647 6.130 -24.448 1.00 95.25 86 HIS A N 1
ATOM 699 C CA . HIS A 1 86 ? 20.915 6.204 -25.707 1.00 95.25 86 HIS A CA 1
ATOM 700 C C . HIS A 1 86 ? 19.708 5.250 -25.696 1.00 95.25 86 HIS A C 1
ATOM 702 O O . HIS A 1 86 ? 19.827 4.113 -25.248 1.00 95.25 86 HIS A O 1
ATOM 708 N N . ALA A 1 87 ? 18.569 5.689 -26.243 1.00 91.94 87 ALA A N 1
ATOM 709 C CA . ALA A 1 87 ? 17.307 4.936 -26.237 1.00 91.94 87 ALA A CA 1
ATOM 710 C C . ALA A 1 87 ? 17.418 3.518 -26.836 1.00 91.94 87 ALA A C 1
ATOM 712 O O . ALA A 1 87 ? 16.751 2.595 -26.392 1.00 91.94 87 ALA A O 1
ATOM 713 N N . ALA A 1 88 ? 18.277 3.346 -27.843 1.00 92.81 88 ALA A N 1
ATOM 714 C CA . ALA A 1 88 ? 18.519 2.061 -28.506 1.00 92.81 88 ALA A CA 1
ATOM 715 C C . ALA A 1 88 ? 19.749 1.301 -27.967 1.00 92.81 88 ALA A C 1
ATOM 717 O O . ALA A 1 88 ? 20.275 0.429 -28.657 1.00 92.81 88 ALA A O 1
ATOM 718 N N . SER A 1 89 ? 20.294 1.679 -26.804 1.00 96.50 89 SER A N 1
ATOM 719 C CA . SER A 1 89 ? 21.421 0.945 -26.227 1.00 96.50 89 SER A CA 1
ATOM 720 C C . SER A 1 89 ? 20.935 -0.351 -25.577 1.00 96.50 89 SER A C 1
ATOM 722 O O . SER A 1 89 ? 19.912 -0.382 -24.896 1.00 96.50 89 SER A O 1
ATOM 724 N N . SER A 1 90 ? 21.708 -1.426 -25.736 1.00 95.94 90 SER A N 1
ATOM 725 C CA . SER A 1 90 ? 21.408 -2.710 -25.093 1.00 95.94 90 SER A CA 1
ATOM 726 C C . SER A 1 90 ? 21.423 -2.626 -23.567 1.00 95.94 90 SER A C 1
ATOM 728 O O . SER A 1 90 ? 20.794 -3.433 -22.900 1.00 95.94 90 SER A O 1
ATOM 730 N N . GLU A 1 91 ? 22.190 -1.691 -23.007 1.00 96.56 91 GLU A N 1
ATOM 731 C CA . GLU A 1 91 ? 22.224 -1.454 -21.564 1.00 96.56 91 GLU A CA 1
ATOM 732 C C . GLU A 1 91 ? 20.913 -0.847 -2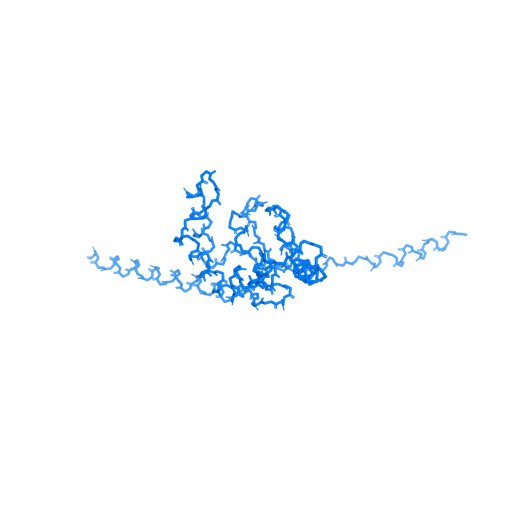1.071 1.00 96.56 91 GLU A C 1
ATOM 734 O O . GLU A 1 91 ? 20.383 -1.287 -20.058 1.00 96.56 91 GLU A O 1
ATOM 739 N N . ARG A 1 92 ? 20.357 0.115 -21.815 1.00 95.94 92 ARG A N 1
ATOM 740 C CA . ARG A 1 92 ? 19.084 0.729 -21.455 1.00 95.94 92 ARG A CA 1
ATOM 741 C C . ARG A 1 92 ? 17.944 -0.282 -21.496 1.00 95.94 92 ARG A C 1
ATOM 743 O O . ARG A 1 92 ? 17.167 -0.318 -20.554 1.00 95.94 92 ARG A O 1
ATOM 750 N N . TRP A 1 93 ? 17.896 -1.126 -22.527 1.00 96.38 93 TRP A N 1
ATOM 751 C CA . TRP A 1 93 ? 16.883 -2.182 -22.623 1.00 96.38 93 TRP A CA 1
ATOM 752 C C . TRP A 1 93 ? 16.947 -3.154 -21.449 1.00 96.38 93 TRP A C 1
ATOM 754 O O . TRP A 1 93 ? 15.915 -3.472 -20.888 1.00 96.38 93 TRP A O 1
ATOM 764 N N . LYS A 1 94 ? 18.147 -3.545 -21.001 1.00 97.00 94 LYS A N 1
ATOM 765 C CA . LYS A 1 94 ? 18.283 -4.396 -19.807 1.00 97.00 94 LYS A CA 1
ATOM 766 C C . LYS A 1 94 ? 17.731 -3.736 -18.545 1.00 97.00 94 LYS A C 1
ATOM 768 O O . LYS A 1 94 ? 17.067 -4.400 -17.767 1.00 97.00 94 LYS A O 1
ATOM 773 N N . ILE A 1 95 ? 17.998 -2.444 -18.346 1.00 97.00 95 ILE A N 1
ATOM 774 C CA . ILE A 1 95 ? 17.464 -1.703 -17.192 1.00 97.00 95 ILE A CA 1
ATOM 775 C C . ILE A 1 95 ? 15.935 -1.600 -17.276 1.00 97.00 95 ILE A C 1
ATOM 777 O O . ILE A 1 95 ? 15.262 -1.705 -16.258 1.00 97.00 95 ILE A O 1
ATOM 781 N N . GLU A 1 96 ? 15.386 -1.379 -18.472 1.00 95.88 96 GLU A N 1
ATOM 782 C CA . GLU A 1 96 ? 13.936 -1.344 -18.696 1.00 95.88 96 GLU A CA 1
ATOM 783 C C . GLU A 1 96 ? 13.299 -2.725 -18.459 1.00 95.88 96 GLU A C 1
ATOM 785 O O . GLU A 1 96 ? 12.250 -2.798 -17.826 1.00 95.88 96 GLU A O 1
ATOM 790 N N . ASP A 1 97 ? 13.949 -3.812 -18.883 1.00 96.62 97 ASP A N 1
ATOM 791 C CA . ASP A 1 97 ? 13.516 -5.185 -18.598 1.00 96.62 97 ASP A CA 1
ATOM 792 C C . ASP A 1 97 ? 13.514 -5.461 -17.084 1.00 96.62 97 ASP A C 1
ATOM 794 O O . ASP A 1 97 ? 12.500 -5.900 -16.550 1.00 96.62 97 ASP A O 1
ATOM 798 N N . GLU A 1 98 ? 14.596 -5.125 -16.372 1.00 97.00 98 GLU A N 1
ATOM 799 C CA . GLU A 1 98 ? 14.683 -5.254 -14.906 1.00 97.00 98 GLU A CA 1
ATOM 800 C C . GLU A 1 98 ? 13.611 -4.420 -14.184 1.00 97.00 98 GLU A C 1
ATOM 802 O O . GLU A 1 98 ? 13.026 -4.868 -13.197 1.00 97.00 98 GLU A O 1
ATOM 807 N N . PHE A 1 99 ? 13.332 -3.211 -14.681 1.00 96.00 99 PHE A N 1
ATOM 808 C CA . PHE A 1 99 ? 12.258 -2.366 -14.166 1.00 96.00 99 PHE A CA 1
ATOM 809 C C . PHE A 1 99 ? 10.889 -3.034 -14.347 1.00 96.00 99 PHE A C 1
ATOM 811 O O . PHE A 1 99 ? 10.119 -3.099 -13.392 1.00 96.00 99 PHE A O 1
ATOM 818 N N . ASN A 1 100 ? 10.596 -3.565 -15.536 1.00 95.56 100 ASN A N 1
ATOM 819 C CA . ASN A 1 100 ? 9.323 -4.234 -15.811 1.00 95.56 100 ASN A CA 1
ATOM 820 C C . ASN A 1 100 ? 9.159 -5.496 -14.950 1.00 95.56 100 ASN A C 1
ATOM 822 O O . ASN A 1 100 ? 8.121 -5.672 -14.321 1.00 95.56 100 ASN A O 1
ATOM 826 N N . GLU A 1 101 ? 10.202 -6.326 -14.843 1.00 96.31 101 GLU A N 1
ATOM 827 C CA . GLU A 1 101 ? 10.202 -7.518 -13.981 1.00 96.31 101 GLU A CA 1
ATOM 828 C C . GLU A 1 101 ? 9.977 -7.175 -12.499 1.00 96.31 101 GLU A C 1
ATOM 830 O O . GLU A 1 101 ? 9.400 -7.967 -11.749 1.00 96.31 101 GLU A O 1
ATOM 835 N N . HIS A 1 102 ? 10.444 -6.006 -12.052 1.00 95.88 102 HIS A N 1
ATOM 836 C CA . HIS A 1 102 ? 10.184 -5.508 -10.703 1.00 95.88 102 HIS A CA 1
ATOM 837 C C . HIS A 1 102 ? 8.737 -5.040 -10.533 1.00 95.88 102 HIS A C 1
ATOM 839 O O . HIS A 1 102 ? 8.098 -5.404 -9.547 1.00 95.88 102 HIS A O 1
ATOM 845 N N . GLU A 1 103 ? 8.211 -4.251 -11.471 1.00 95.25 103 GLU A N 1
ATOM 846 C CA . GLU A 1 103 ? 6.835 -3.741 -11.408 1.00 95.25 103 GLU A CA 1
ATOM 847 C C . GLU A 1 103 ? 5.788 -4.861 -11.514 1.00 95.25 103 GLU A C 1
ATOM 849 O O . GLU A 1 103 ? 4.801 -4.830 -10.778 1.00 95.25 103 GLU A O 1
ATOM 854 N N . ASP A 1 104 ? 6.049 -5.906 -12.307 1.00 94.69 104 ASP A N 1
ATOM 855 C CA . ASP A 1 104 ? 5.180 -7.085 -12.465 1.00 94.69 104 ASP A CA 1
ATOM 856 C C . ASP A 1 104 ? 4.926 -7.846 -11.146 1.00 94.69 104 ASP A C 1
ATOM 858 O O . ASP A 1 104 ? 3.987 -8.639 -11.038 1.00 94.69 104 ASP A O 1
ATOM 862 N N . GLN A 1 105 ? 5.735 -7.613 -10.106 1.00 95.06 105 GLN A N 1
ATOM 863 C CA . GLN A 1 105 ? 5.523 -8.203 -8.779 1.00 95.06 105 GLN A CA 1
ATOM 864 C C . GLN A 1 105 ? 4.340 -7.567 -8.027 1.00 95.06 105 GLN A C 1
ATOM 866 O O . GLN A 1 105 ? 3.804 -8.187 -7.099 1.00 95.06 105 GLN A O 1
ATOM 871 N N . TYR A 1 106 ? 3.929 -6.359 -8.427 1.00 96.19 106 TYR A N 1
ATOM 872 C CA . TYR A 1 106 ? 2.981 -5.504 -7.717 1.00 96.19 106 TYR A CA 1
ATOM 873 C C . TYR A 1 106 ? 1.769 -5.161 -8.594 1.00 96.19 106 TYR A C 1
ATOM 875 O O . TYR A 1 106 ? 1.754 -4.159 -9.312 1.00 96.19 106 TYR A O 1
ATOM 883 N N . GLU A 1 107 ? 0.708 -5.950 -8.478 1.00 94.88 107 GLU A N 1
ATOM 884 C CA . GLU A 1 107 ? -0.539 -5.786 -9.232 1.00 94.88 107 GLU A CA 1
ATOM 885 C C . GLU A 1 107 ? -1.269 -4.487 -8.862 1.00 94.88 107 GLU A C 1
ATOM 887 O O . GLU A 1 107 ? -1.985 -3.916 -9.681 1.00 94.88 107 GLU A O 1
ATOM 892 N N . THR A 1 108 ? -1.076 -3.981 -7.640 1.00 93.62 108 THR A N 1
ATOM 893 C CA . THR A 1 108 ? -1.725 -2.743 -7.179 1.00 93.62 108 THR A CA 1
ATOM 894 C C . THR A 1 108 ? -1.116 -1.462 -7.759 1.00 93.62 108 THR A C 1
ATOM 896 O O . THR A 1 108 ? -1.657 -0.382 -7.530 1.00 93.62 108 THR A O 1
ATOM 899 N N . SER A 1 109 ? -0.006 -1.553 -8.496 1.00 86.62 109 SER A N 1
ATOM 900 C CA . SER A 1 109 ? 0.767 -0.393 -8.973 1.00 86.62 109 SER A CA 1
ATOM 901 C C . SER A 1 109 ? 0.029 0.447 -10.004 1.00 86.62 109 SER A C 1
ATOM 903 O O . SER A 1 109 ? 0.052 1.674 -9.919 1.00 86.62 109 SER A O 1
ATOM 905 N N . ASP A 1 110 ? -0.654 -0.230 -10.926 1.00 85.50 110 ASP A N 1
ATOM 906 C CA . ASP A 1 110 ? -1.441 0.380 -12.001 1.00 85.50 110 ASP A CA 1
ATOM 907 C C . ASP A 1 110 ? -2.954 0.241 -11.771 1.00 85.50 110 ASP A C 1
ATOM 909 O O . ASP A 1 110 ? -3.763 0.659 -12.601 1.00 85.50 110 ASP A O 1
ATOM 913 N N . ALA A 1 111 ? -3.345 -0.340 -10.635 1.00 91.75 111 ALA A N 1
ATOM 914 C CA . ALA A 1 111 ? -4.734 -0.570 -10.282 1.00 91.75 111 ALA A CA 1
ATOM 915 C C . ALA A 1 111 ? -5.434 0.730 -9.859 1.00 91.75 111 ALA A C 1
ATOM 917 O O . ALA A 1 111 ? -4.886 1.570 -9.139 1.00 91.75 111 ALA A O 1
ATOM 918 N N . THR A 1 112 ? -6.698 0.865 -10.249 1.00 92.69 112 THR A N 1
ATOM 919 C CA . THR A 1 112 ? -7.613 1.826 -9.620 1.00 92.69 112 THR A CA 1
ATOM 920 C C . THR A 1 112 ? -7.868 1.454 -8.156 1.00 92.69 112 THR A C 1
ATOM 922 O O . THR A 1 112 ? -7.642 0.314 -7.754 1.00 92.69 112 THR A O 1
ATOM 925 N N . ASP A 1 113 ? -8.387 2.382 -7.344 1.00 90.88 113 ASP A N 1
ATOM 926 C CA . ASP A 1 113 ? -8.689 2.092 -5.932 1.00 90.88 113 ASP A CA 1
ATOM 927 C C . ASP A 1 113 ? -9.644 0.886 -5.779 1.00 90.88 113 ASP A C 1
ATOM 929 O O . ASP A 1 113 ? -9.433 0.049 -4.903 1.00 90.88 113 ASP A O 1
ATOM 933 N N . ASP A 1 114 ? -10.644 0.747 -6.661 1.00 93.25 114 ASP A N 1
ATOM 934 C CA . ASP A 1 114 ? -11.594 -0.380 -6.670 1.00 93.25 114 ASP A CA 1
ATOM 935 C C . ASP A 1 114 ? -10.919 -1.728 -7.007 1.00 93.25 114 ASP A C 1
ATOM 937 O O . ASP A 1 114 ? -11.209 -2.771 -6.406 1.00 93.25 114 ASP A O 1
ATOM 941 N N . GLU A 1 115 ? -9.989 -1.726 -7.962 1.00 95.75 115 GLU A N 1
ATOM 942 C CA . GLU A 1 115 ? -9.208 -2.913 -8.325 1.00 95.75 115 GLU A CA 1
ATOM 943 C C . GLU A 1 115 ? -8.217 -3.270 -7.213 1.00 95.75 115 GLU A C 1
ATOM 945 O O . GLU A 1 115 ? -8.121 -4.434 -6.816 1.00 95.75 115 GLU A O 1
ATOM 950 N N . ALA A 1 116 ? -7.549 -2.267 -6.641 1.00 96.19 116 ALA A N 1
ATOM 951 C CA . ALA A 1 116 ? -6.581 -2.439 -5.569 1.00 96.19 116 ALA A CA 1
ATOM 952 C C . ALA A 1 116 ? -7.218 -3.079 -4.329 1.00 96.19 116 ALA A C 1
ATOM 954 O O . ALA A 1 116 ? -6.654 -4.027 -3.783 1.00 96.19 116 ALA A O 1
ATOM 955 N N . VAL A 1 117 ? -8.411 -2.640 -3.900 1.00 96.00 117 VAL A N 1
ATOM 956 C CA . VAL A 1 117 ? -9.088 -3.285 -2.758 1.00 96.00 117 VAL A CA 1
ATOM 957 C C . VAL A 1 117 ? -9.490 -4.728 -3.054 1.00 96.00 117 VAL A C 1
ATOM 959 O O . VAL A 1 117 ? -9.475 -5.557 -2.146 1.00 96.00 117 VAL A O 1
ATOM 962 N N . THR A 1 118 ? -9.803 -5.058 -4.310 1.00 95.69 118 THR A N 1
ATOM 963 C CA . THR A 1 118 ? -10.137 -6.431 -4.716 1.00 95.69 118 THR A CA 1
ATOM 964 C C . THR A 1 118 ? -8.903 -7.333 -4.655 1.00 95.69 118 THR A C 1
ATOM 966 O O . THR A 1 118 ? -8.966 -8.433 -4.098 1.00 95.69 118 THR A O 1
ATOM 969 N N . ILE A 1 119 ? -7.767 -6.847 -5.165 1.00 95.56 119 ILE A N 1
ATOM 970 C CA . ILE A 1 119 ? -6.472 -7.534 -5.086 1.00 95.56 119 ILE A CA 1
ATOM 971 C C . ILE A 1 119 ? -6.095 -7.756 -3.617 1.00 95.56 119 ILE A C 1
ATOM 973 O O . ILE A 1 119 ? -5.852 -8.888 -3.201 1.00 95.56 119 ILE A O 1
ATOM 977 N N . LEU A 1 120 ? -6.128 -6.704 -2.798 1.00 96.56 120 LEU A N 1
ATOM 978 C CA . LEU A 1 120 ? -5.745 -6.765 -1.384 1.00 96.56 120 LEU A CA 1
ATOM 979 C C . LEU A 1 120 ? -6.671 -7.667 -0.559 1.00 96.56 120 LEU A C 1
ATOM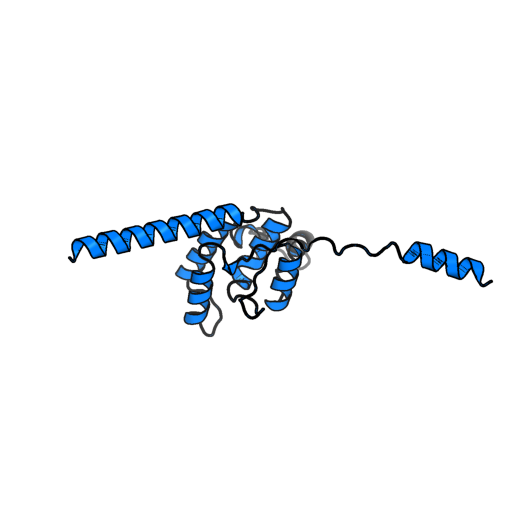 981 O O . LEU A 1 120 ? -6.192 -8.399 0.309 1.00 96.56 120 LEU A O 1
ATOM 985 N N . ALA A 1 121 ? -7.967 -7.708 -0.876 1.00 95.50 121 ALA A N 1
ATOM 986 C CA . ALA A 1 121 ? -8.901 -8.633 -0.241 1.00 95.50 121 ALA A CA 1
ATOM 987 C C . ALA A 1 121 ? -8.539 -10.097 -0.532 1.00 95.50 121 ALA A C 1
ATOM 989 O O . ALA A 1 121 ? -8.612 -10.937 0.367 1.00 95.50 121 ALA A O 1
ATOM 990 N N . SER A 1 122 ? -8.086 -10.411 -1.753 1.00 94.12 122 SER A N 1
ATOM 991 C CA . SER A 1 122 ? -7.591 -11.756 -2.091 1.00 94.12 122 SER A CA 1
ATOM 992 C C . SER A 1 122 ? -6.321 -12.136 -1.314 1.00 94.12 122 SER A C 1
ATOM 994 O O . SER A 1 122 ? -6.078 -13.315 -1.058 1.00 94.12 122 SER A O 1
ATOM 996 N N . LEU A 1 123 ? -5.566 -11.126 -0.872 1.00 94.00 123 LEU A N 1
ATOM 997 C CA . LEU A 1 123 ? -4.354 -11.239 -0.063 1.00 94.00 123 LEU A CA 1
ATOM 998 C C . LEU A 1 123 ? -4.621 -11.163 1.456 1.00 94.00 123 LEU A C 1
ATOM 1000 O O . LEU A 1 123 ? -3.685 -11.198 2.253 1.00 94.00 123 LEU A O 1
ATOM 1004 N N . GLY A 1 124 ? -5.888 -11.093 1.879 1.00 93.69 124 GLY A N 1
ATOM 1005 C CA . GLY A 1 124 ? -6.273 -11.124 3.293 1.00 93.69 124 GLY A CA 1
ATOM 1006 C C . GLY A 1 124 ? -6.413 -9.757 3.974 1.00 93.69 124 GLY A C 1
ATOM 1007 O O . GLY A 1 124 ? -6.563 -9.713 5.196 1.00 93.69 124 GLY A O 1
ATOM 1008 N N . LEU A 1 125 ? -6.384 -8.652 3.225 1.00 95.44 125 LEU A N 1
ATOM 1009 C CA . LEU A 1 125 ? -6.483 -7.286 3.750 1.00 95.44 125 LEU A CA 1
ATOM 1010 C C . LEU A 1 125 ? -7.749 -6.593 3.231 1.00 95.44 125 LEU A C 1
ATOM 1012 O O . LEU A 1 125 ? -7.941 -6.453 2.028 1.00 95.44 125 LEU A O 1
ATOM 1016 N N . ASP A 1 126 ? -8.604 -6.120 4.136 1.00 95.75 126 ASP A N 1
ATOM 1017 C CA . ASP A 1 126 ? -9.818 -5.375 3.789 1.00 95.75 126 ASP A CA 1
ATOM 1018 C C . ASP A 1 126 ? -9.587 -3.865 3.931 1.00 95.75 126 ASP A C 1
ATOM 1020 O O . ASP A 1 126 ? -9.454 -3.334 5.039 1.00 95.75 126 ASP A O 1
ATOM 1024 N N . PHE A 1 127 ? -9.551 -3.185 2.785 1.00 96.50 127 PHE A N 1
ATOM 1025 C CA . PHE A 1 127 ? -9.412 -1.733 2.640 1.00 96.50 127 PHE A CA 1
ATOM 1026 C C . PHE A 1 127 ? -10.752 -1.041 2.330 1.00 96.50 127 PHE A C 1
ATOM 1028 O O . PHE A 1 127 ? -10.766 0.058 1.777 1.00 96.50 127 PHE A O 1
ATOM 1035 N N . ASN A 1 128 ? -11.887 -1.657 2.673 1.00 95.31 128 ASN A N 1
ATOM 1036 C CA . ASN A 1 128 ? -13.200 -1.041 2.500 1.00 95.31 128 ASN A CA 1
ATOM 1037 C C . ASN A 1 128 ? -13.711 -0.352 3.774 1.00 95.31 128 ASN A C 1
ATOM 1039 O O . ASN A 1 128 ? -13.500 -0.804 4.904 1.00 95.31 128 ASN A O 1
ATOM 1043 N N . ASP A 1 129 ? -14.459 0.734 3.584 1.00 91.94 129 ASP A N 1
ATOM 1044 C CA . ASP A 1 129 ? -15.257 1.365 4.629 1.00 91.94 129 ASP A CA 1
ATOM 1045 C C . ASP A 1 129 ? -16.482 0.503 5.008 1.00 91.94 129 ASP A C 1
ATOM 1047 O O . ASP A 1 129 ? -16.758 -0.559 4.445 1.00 91.94 129 ASP A O 1
ATOM 1051 N N . SER A 1 130 ? -17.267 0.962 5.985 1.00 89.50 130 SER A N 1
ATOM 1052 C CA . SER A 1 130 ? -18.476 0.257 6.439 1.00 89.50 130 SER A CA 1
ATOM 1053 C C . SER A 1 130 ? -19.592 0.154 5.390 1.00 89.50 130 SER A C 1
ATOM 1055 O O . SER A 1 130 ? -20.556 -0.582 5.599 1.00 89.50 130 SER A O 1
ATOM 1057 N N . ARG A 1 131 ? -19.485 0.880 4.272 1.00 90.06 131 ARG A N 1
ATOM 1058 C CA . ARG A 1 131 ? -20.418 0.853 3.138 1.00 90.06 131 ARG A CA 1
ATOM 1059 C C . ARG A 1 131 ? -19.880 0.014 1.975 1.00 90.06 131 ARG A C 1
ATOM 1061 O O . ARG A 1 131 ? -20.541 -0.048 0.941 1.00 90.06 131 ARG A O 1
ATOM 1068 N N . GLY A 1 132 ? -18.713 -0.616 2.130 1.00 89.50 132 GLY A N 1
ATOM 1069 C CA . GLY A 1 132 ? -18.067 -1.393 1.076 1.00 89.50 132 GLY A CA 1
ATOM 1070 C C . GLY A 1 132 ? -17.425 -0.528 -0.009 1.00 89.50 132 GLY A C 1
ATOM 1071 O O . GLY A 1 132 ? -17.371 -0.956 -1.155 1.00 89.50 132 GLY A O 1
ATOM 1072 N N . GLN A 1 133 ? -17.038 0.711 0.306 1.00 92.94 133 GLN A N 1
ATOM 1073 C CA . GLN A 1 133 ? -16.305 1.585 -0.613 1.00 92.94 133 GLN A CA 1
ATOM 1074 C C . GLN A 1 133 ? -14.814 1.587 -0.265 1.00 92.94 133 GLN A C 1
ATOM 1076 O O . GLN A 1 133 ? -14.503 1.583 0.931 1.00 92.94 133 GLN A O 1
ATOM 1081 N N . PRO A 1 134 ? -13.899 1.676 -1.247 1.00 94.94 134 PRO A N 1
ATOM 1082 C CA . PRO A 1 134 ? -12.478 1.816 -0.961 1.00 94.94 134 PRO A CA 1
ATOM 1083 C C . PRO A 1 134 ? -12.190 2.993 -0.029 1.00 94.94 134 PRO A C 1
ATOM 1085 O O . PRO A 1 134 ? -12.727 4.095 -0.191 1.00 94.94 134 PRO A O 1
ATOM 1088 N N . LEU A 1 135 ? -11.307 2.776 0.942 1.00 94.38 135 LEU A N 1
ATOM 1089 C CA . LEU A 1 135 ? -10.737 3.867 1.725 1.00 94.38 135 LEU A CA 1
ATOM 1090 C C . LEU A 1 135 ? -9.906 4.770 0.805 1.00 94.38 135 LEU A C 1
ATOM 1092 O O . LEU A 1 135 ? -9.172 4.278 -0.052 1.00 94.38 135 LEU A O 1
ATOM 1096 N N . ARG A 1 136 ? -9.931 6.090 1.019 1.00 91.94 136 ARG A N 1
ATOM 1097 C CA . ARG A 1 136 ? -9.066 7.033 0.279 1.00 91.94 136 ARG A CA 1
ATOM 1098 C C . ARG A 1 136 ? -7.595 6.779 0.552 1.00 91.94 136 ARG A C 1
ATOM 1100 O O . ARG A 1 136 ? -6.745 7.124 -0.266 1.00 91.94 136 ARG A O 1
ATOM 1107 N N . CYS A 1 137 ? -7.283 6.232 1.725 1.00 93.25 137 CYS A N 1
ATOM 1108 C CA . CYS A 1 137 ? -5.918 5.886 2.072 1.00 93.25 137 CYS A CA 1
ATOM 1109 C C . CYS A 1 137 ? -5.362 4.714 1.243 1.00 93.25 137 CYS A C 1
ATOM 1111 O O . CYS A 1 137 ? -4.142 4.604 1.153 1.00 93.25 137 CYS A O 1
ATOM 1113 N N . THR A 1 138 ? -6.207 3.909 0.580 1.00 94.69 138 THR A N 1
ATOM 1114 C CA . THR A 1 138 ? -5.805 2.728 -0.211 1.00 94.69 138 THR A CA 1
ATOM 1115 C C . THR A 1 138 ? -4.639 3.029 -1.147 1.00 94.69 138 THR A C 1
ATOM 1117 O O . THR A 1 138 ? -3.601 2.383 -1.037 1.00 94.69 138 THR A O 1
ATOM 1120 N N . ARG A 1 139 ? -4.731 4.079 -1.973 1.00 91.38 139 ARG A N 1
ATOM 1121 C CA . ARG A 1 139 ? -3.676 4.460 -2.931 1.00 91.38 139 ARG A CA 1
ATOM 1122 C C . ARG A 1 139 ? -2.292 4.737 -2.332 1.00 91.38 139 ARG A C 1
ATOM 1124 O O . ARG A 1 139 ? -1.306 4.782 -3.060 1.00 91.38 139 ARG A O 1
ATOM 1131 N N . TYR A 1 140 ? -2.214 5.001 -1.028 1.00 93.38 140 TYR A N 1
ATOM 1132 C CA . TYR A 1 140 ? -0.963 5.328 -0.340 1.00 93.38 140 TYR A CA 1
ATOM 1133 C C . TYR A 1 140 ? -0.357 4.138 0.411 1.00 93.38 140 TYR A C 1
ATOM 1135 O O . TYR A 1 140 ? 0.807 4.203 0.809 1.00 93.38 140 TYR A O 1
ATOM 1143 N N . PHE A 1 141 ? -1.134 3.070 0.603 1.00 96.31 141 PHE A N 1
ATOM 1144 C CA . PHE A 1 141 ? -0.722 1.882 1.349 1.00 96.31 141 PHE A CA 1
ATOM 1145 C C . PHE A 1 141 ? -0.795 0.590 0.528 1.00 96.31 141 PHE A C 1
ATOM 1147 O O . PHE A 1 141 ? -0.223 -0.406 0.960 1.00 96.31 141 PHE A O 1
ATOM 1154 N N . CYS A 1 142 ? -1.479 0.580 -0.624 1.00 96.25 142 CYS A N 1
ATOM 1155 C CA . CYS A 1 142 ? -1.766 -0.631 -1.394 1.00 96.25 142 CYS A CA 1
ATOM 1156 C C . CYS A 1 142 ? -0.502 -1.416 -1.750 1.00 96.25 142 CYS A C 1
ATOM 1158 O O . CYS A 1 142 ? -0.447 -2.618 -1.507 1.00 96.25 142 CYS A O 1
ATOM 1160 N N . ARG A 1 143 ? 0.544 -0.733 -2.221 1.00 96.31 143 ARG A N 1
ATOM 1161 C CA . ARG A 1 143 ? 1.775 -1.394 -2.654 1.00 96.31 143 ARG A CA 1
ATOM 1162 C C . ARG A 1 143 ? 2.562 -2.000 -1.493 1.00 96.31 143 ARG A C 1
ATOM 1164 O O . ARG A 1 143 ? 3.038 -3.124 -1.599 1.00 96.31 143 ARG A O 1
ATOM 1171 N N . GLN A 1 144 ? 2.667 -1.300 -0.362 1.00 97.19 144 GLN A N 1
ATOM 1172 C CA . GLN A 1 144 ? 3.315 -1.831 0.845 1.00 97.19 144 GLN A CA 1
ATOM 1173 C C . GLN A 1 144 ? 2.523 -2.997 1.439 1.00 97.19 144 GLN A C 1
ATOM 1175 O O . GLN A 1 144 ? 3.103 -3.992 1.868 1.00 97.19 144 GLN A O 1
ATOM 1180 N N . ALA A 1 145 ? 1.195 -2.876 1.445 1.00 97.38 145 ALA A N 1
ATOM 1181 C CA . ALA A 1 145 ? 0.286 -3.915 1.900 1.00 97.38 145 ALA A CA 1
ATOM 1182 C C . ALA A 1 145 ? 0.401 -5.178 1.033 1.00 97.38 145 ALA A C 1
ATOM 1184 O O . ALA A 1 145 ? 0.495 -6.282 1.564 1.00 97.38 145 ALA A O 1
ATOM 1185 N N . GLU A 1 146 ? 0.466 -5.019 -0.289 1.00 97.94 146 GLU A N 1
ATOM 1186 C CA . GLU A 1 146 ? 0.706 -6.111 -1.228 1.00 97.94 146 GLU A CA 1
ATOM 1187 C C . GLU A 1 146 ? 2.081 -6.755 -1.011 1.00 97.94 146 GLU A C 1
ATOM 1189 O O . GLU A 1 146 ? 2.164 -7.978 -0.904 1.00 97.94 146 GLU A O 1
ATOM 1194 N N . ALA A 1 147 ? 3.143 -5.951 -0.878 1.00 97.75 147 ALA A N 1
ATOM 1195 C CA . ALA A 1 147 ? 4.497 -6.442 -0.614 1.00 97.75 147 ALA A CA 1
ATOM 1196 C C . ALA A 1 147 ? 4.554 -7.302 0.659 1.00 97.75 147 ALA A C 1
ATOM 1198 O O . ALA A 1 147 ? 5.121 -8.400 0.650 1.00 97.75 147 ALA A O 1
ATOM 1199 N N . ALA A 1 148 ? 3.917 -6.818 1.730 1.00 97.19 148 ALA A N 1
ATOM 1200 C CA . ALA A 1 148 ? 3.800 -7.506 3.009 1.00 97.19 148 ALA A CA 1
ATOM 1201 C C . ALA A 1 148 ? 3.002 -8.808 2.898 1.00 97.19 148 ALA A C 1
ATOM 1203 O O . ALA A 1 148 ? 3.415 -9.830 3.448 1.00 97.19 148 ALA A O 1
ATOM 1204 N N . ALA A 1 149 ? 1.885 -8.794 2.169 1.00 95.88 149 ALA A N 1
ATOM 1205 C CA . ALA A 1 149 ? 1.020 -9.959 2.032 1.00 95.88 149 ALA A CA 1
ATOM 1206 C C . ALA A 1 149 ? 1.604 -11.044 1.114 1.00 95.88 149 ALA A C 1
ATOM 1208 O O . ALA A 1 149 ? 1.462 -12.232 1.402 1.00 95.88 149 ALA A O 1
ATOM 1209 N N . LYS A 1 150 ? 2.319 -10.653 0.050 1.00 95.88 150 LYS A N 1
ATOM 1210 C CA . LYS A 1 150 ? 3.071 -11.569 -0.825 1.00 95.88 150 LYS A CA 1
ATOM 1211 C C . LYS A 1 150 ? 4.370 -12.076 -0.181 1.00 95.88 150 LYS A C 1
ATOM 1213 O O . LYS A 1 150 ? 4.989 -12.998 -0.707 1.00 95.88 150 LYS A O 1
ATOM 1218 N N . GLY A 1 151 ? 4.784 -11.503 0.954 1.00 95.25 151 GLY A N 1
ATOM 1219 C CA . GLY A 1 151 ? 6.021 -11.867 1.649 1.00 95.25 151 GLY A CA 1
ATOM 1220 C C . GLY A 1 151 ? 7.293 -11.412 0.926 1.00 95.25 151 GLY A C 1
ATOM 1221 O O . GLY A 1 151 ? 8.356 -11.983 1.157 1.00 95.25 151 GLY A O 1
ATOM 1222 N N . LEU A 1 152 ? 7.186 -10.406 0.052 1.00 94.88 152 LEU A N 1
ATOM 1223 C CA . LEU A 1 152 ? 8.322 -9.825 -0.668 1.00 94.88 152 LEU A CA 1
ATOM 1224 C C . LEU A 1 152 ? 9.158 -8.943 0.265 1.00 94.88 152 LEU A C 1
ATOM 1226 O O . LEU A 1 152 ? 10.383 -9.039 0.295 1.00 94.88 152 LEU A O 1
ATOM 1230 N N . MET A 1 153 ? 8.484 -8.087 1.037 1.00 96.62 153 MET A N 1
ATOM 1231 C CA . MET A 1 153 ? 9.095 -7.126 1.956 1.00 96.62 153 MET A CA 1
ATOM 1232 C C . MET A 1 153 ? 8.154 -6.842 3.128 1.00 96.62 153 MET A C 1
ATOM 1234 O O . MET A 1 153 ? 6.942 -6.968 2.997 1.00 96.62 153 MET A O 1
ATOM 1238 N N . GLY A 1 154 ? 8.698 -6.398 4.261 1.00 96.19 154 GLY A N 1
ATOM 1239 C CA . GLY A 1 154 ? 7.884 -6.019 5.415 1.00 96.19 154 GLY A CA 1
ATOM 1240 C C . GLY A 1 154 ? 7.200 -7.207 6.099 1.00 96.19 154 GLY A C 1
ATOM 1241 O O . GLY A 1 154 ? 7.724 -8.321 6.125 1.00 96.19 154 GLY A O 1
ATOM 1242 N N . ARG A 1 155 ? 6.051 -6.948 6.726 1.00 95.50 155 ARG A N 1
ATOM 1243 C CA . ARG A 1 155 ? 5.275 -7.924 7.501 1.00 95.50 155 ARG A CA 1
ATOM 1244 C C . ARG A 1 155 ? 3.780 -7.637 7.436 1.00 95.50 155 ARG A C 1
ATOM 1246 O O . ARG A 1 155 ? 3.363 -6.482 7.407 1.00 95.50 155 ARG A O 1
ATOM 1253 N N . MET A 1 156 ? 2.978 -8.695 7.500 1.00 94.44 156 MET A N 1
ATOM 1254 C CA . MET A 1 156 ? 1.535 -8.565 7.694 1.00 94.44 156 MET A CA 1
ATOM 1255 C C . MET A 1 156 ? 1.223 -7.988 9.084 1.00 94.44 156 MET A C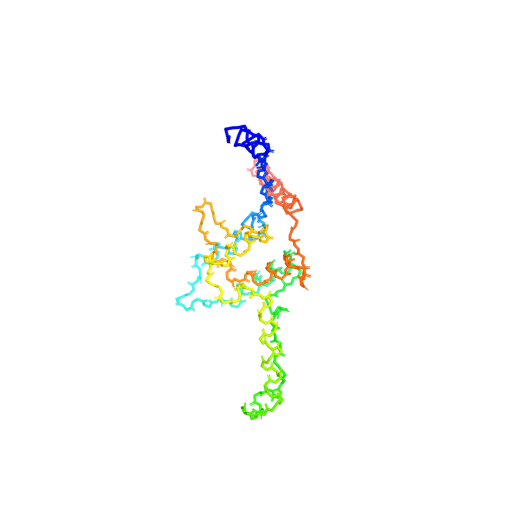 1
ATOM 1257 O O . MET A 1 156 ? 1.868 -8.388 10.061 1.00 94.44 156 MET A O 1
ATOM 1261 N N . PRO A 1 157 ? 0.248 -7.070 9.202 1.00 91.19 157 PRO A N 1
ATOM 1262 C CA . PRO A 1 157 ? -0.187 -6.563 10.497 1.00 91.19 157 PRO A CA 1
ATOM 1263 C C . PRO A 1 157 ? -0.825 -7.675 11.340 1.00 91.19 157 PRO A C 1
ATOM 1265 O O . PRO A 1 157 ? -1.492 -8.567 10.822 1.00 91.19 157 PRO A O 1
ATOM 1268 N N . ASP A 1 158 ? -0.645 -7.610 12.659 1.00 83.88 158 ASP A N 1
ATOM 1269 C CA . ASP A 1 158 ? -1.289 -8.524 13.604 1.00 83.88 158 ASP A CA 1
ATOM 1270 C C . ASP A 1 158 ? -2.535 -7.858 14.201 1.00 83.88 158 ASP A C 1
ATOM 1272 O O . ASP A 1 158 ? -2.442 -6.955 15.037 1.00 83.88 158 ASP A O 1
ATOM 1276 N N . GLN A 1 159 ? -3.716 -8.325 13.785 1.00 75.44 159 GLN A N 1
ATOM 1277 C CA . GLN A 1 159 ? -4.997 -7.811 14.273 1.00 75.44 159 GLN A CA 1
ATOM 1278 C C . GLN A 1 159 ? -5.158 -7.986 15.793 1.00 75.44 159 GLN A C 1
ATOM 1280 O O . GLN A 1 159 ? -5.776 -7.146 16.446 1.00 75.44 159 GLN A O 1
ATOM 1285 N N . ALA A 1 160 ? -4.623 -9.058 16.386 1.00 74.25 160 ALA A N 1
ATOM 1286 C CA . ALA A 1 160 ? -4.748 -9.292 17.822 1.00 74.25 160 ALA A CA 1
ATOM 1287 C C . ALA A 1 160 ? -3.901 -8.290 18.617 1.00 74.25 160 ALA A C 1
ATOM 1289 O O . ALA A 1 160 ? -4.389 -7.707 19.588 1.00 74.25 160 ALA A O 1
ATOM 1290 N N . ALA A 1 161 ? -2.667 -8.041 18.172 1.00 72.44 161 ALA A N 1
ATOM 1291 C CA . ALA A 1 161 ? -1.807 -7.012 18.751 1.00 72.44 161 ALA A CA 1
ATOM 1292 C C . ALA A 1 161 ? -2.416 -5.608 18.591 1.00 72.44 161 ALA A C 1
ATOM 1294 O O . ALA A 1 161 ? -2.473 -4.848 19.559 1.00 72.44 161 ALA A O 1
ATOM 1295 N N . ALA A 1 162 ? -2.951 -5.300 17.407 1.00 71.69 162 ALA A N 1
ATOM 1296 C CA . ALA A 1 162 ? -3.626 -4.036 17.126 1.00 71.69 162 ALA A CA 1
ATOM 1297 C C . ALA A 1 162 ? -4.837 -3.805 18.050 1.00 71.69 162 ALA A C 1
ATOM 1299 O O . ALA A 1 162 ? -4.973 -2.742 18.655 1.00 71.69 162 ALA A O 1
ATOM 1300 N N . ASN A 1 163 ? -5.683 -4.823 18.238 1.00 73.62 163 ASN A N 1
ATOM 1301 C CA . ASN A 1 163 ? -6.846 -4.740 19.124 1.00 73.62 163 ASN A CA 1
ATOM 1302 C C . ASN A 1 163 ? -6.450 -4.475 20.590 1.00 73.62 163 ASN A C 1
ATOM 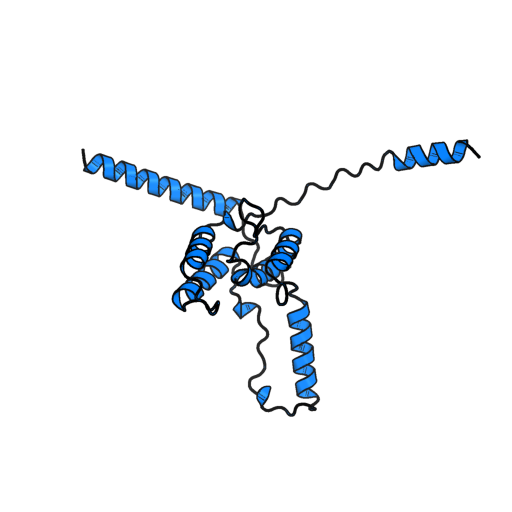1304 O O . ASN A 1 163 ? -7.143 -3.735 21.293 1.00 73.62 163 ASN A O 1
ATOM 1308 N N . LEU A 1 164 ? -5.339 -5.056 21.058 1.00 74.25 164 LEU A N 1
ATOM 1309 C CA . LEU A 1 164 ? -4.817 -4.814 22.407 1.00 74.25 164 LEU A CA 1
ATOM 1310 C C . LEU A 1 164 ? -4.340 -3.366 22.588 1.00 74.25 164 LEU A C 1
ATOM 1312 O O . LEU A 1 164 ? -4.616 -2.767 23.628 1.00 74.25 164 LEU A O 1
ATOM 1316 N N . GLU A 1 165 ? -3.675 -2.787 21.586 1.00 76.50 165 GLU A N 1
ATOM 1317 C CA . GLU A 1 165 ? -3.225 -1.388 21.608 1.00 76.50 165 GLU A CA 1
ATOM 1318 C C . GLU A 1 165 ? -4.405 -0.407 21.654 1.00 76.50 165 GLU A C 1
ATOM 1320 O O . GLU A 1 165 ? -4.421 0.522 22.472 1.00 76.50 165 GLU A O 1
ATOM 1325 N N . VAL A 1 166 ? -5.431 -0.647 20.827 1.00 74.19 166 VAL A N 1
ATOM 1326 C CA . VAL A 1 166 ? -6.672 0.147 20.827 1.00 74.19 166 VAL A CA 1
ATOM 1327 C C . VAL A 1 166 ? -7.339 0.089 22.202 1.00 74.19 166 VAL A C 1
ATOM 1329 O O . VAL A 1 166 ? -7.729 1.122 22.754 1.00 74.19 166 VAL A O 1
ATOM 1332 N N . TRP A 1 167 ? -7.438 -1.105 22.791 1.00 73.25 167 TRP A N 1
ATOM 1333 C CA . TRP A 1 167 ? -8.053 -1.282 24.104 1.00 73.25 167 TRP A CA 1
ATOM 1334 C C . TRP A 1 167 ? -7.253 -0.606 25.226 1.00 73.25 167 TRP A C 1
ATOM 1336 O O . TRP A 1 167 ? -7.836 0.077 26.072 1.00 73.25 167 TRP A O 1
ATOM 1346 N N . GLY A 1 168 ? -5.922 -0.730 25.204 1.00 74.69 168 GLY A N 1
ATOM 1347 C CA . GLY A 1 168 ? -5.027 -0.048 26.141 1.00 74.69 168 GLY A CA 1
ATOM 1348 C C . GLY A 1 168 ? -5.174 1.474 26.079 1.00 74.69 168 GLY A C 1
ATOM 1349 O O . GLY A 1 168 ? -5.375 2.121 27.108 1.00 74.69 168 GLY A O 1
ATOM 1350 N N . SER A 1 169 ? -5.192 2.038 24.871 1.00 75.69 169 SER A N 1
ATOM 1351 C CA . SER A 1 169 ? -5.373 3.479 24.652 1.00 75.69 169 SER A CA 1
ATOM 1352 C C . SER A 1 169 ? -6.737 3.976 25.152 1.00 75.69 169 SER A C 1
ATOM 1354 O O . SER A 1 169 ? -6.828 5.015 25.814 1.00 75.69 169 SER A O 1
ATOM 1356 N N . ALA A 1 170 ? -7.807 3.212 24.903 1.00 77.56 170 ALA A N 1
ATOM 1357 C CA . ALA A 1 170 ? -9.147 3.535 25.390 1.00 77.56 170 ALA A CA 1
ATOM 1358 C C . ALA A 1 170 ? -9.222 3.533 26.929 1.00 77.56 170 ALA A C 1
ATOM 1360 O O . ALA A 1 170 ? -9.839 4.426 27.523 1.00 77.56 170 ALA A O 1
ATOM 1361 N N . LEU A 1 171 ? -8.564 2.572 27.589 1.00 80.38 171 LEU A N 1
ATOM 1362 C CA . LEU A 1 171 ? -8.478 2.509 29.050 1.00 80.38 171 LEU A CA 1
ATOM 1363 C C . LEU A 1 171 ? -7.710 3.693 29.639 1.00 80.38 171 LEU A C 1
ATOM 1365 O O . LEU A 1 171 ? -8.171 4.295 30.612 1.00 80.38 171 LEU A O 1
ATOM 1369 N N . GLU A 1 172 ? -6.575 4.070 29.051 1.00 84.25 172 GLU A N 1
ATOM 1370 C CA . GLU A 1 172 ? -5.811 5.240 29.492 1.00 84.25 172 GLU A CA 1
ATOM 1371 C C . GLU A 1 172 ? -6.616 6.534 29.355 1.00 84.25 172 GLU A C 1
ATOM 1373 O O . GLU A 1 172 ? -6.619 7.383 30.257 1.00 84.25 172 GLU A O 1
ATOM 1378 N N . GLN A 1 173 ? -7.348 6.686 28.251 1.00 81.00 173 GLN A N 1
ATOM 1379 C CA . GLN A 1 173 ? -8.191 7.851 28.025 1.00 81.00 173 GLN A CA 1
ATOM 1380 C C . GLN A 1 173 ? -9.357 7.901 29.021 1.00 81.00 173 GLN A C 1
ATOM 1382 O O . GLN A 1 173 ? -9.615 8.954 29.614 1.00 81.00 173 GLN A O 1
ATOM 1387 N N . ALA A 1 174 ? -10.005 6.764 29.293 1.00 79.06 174 ALA A N 1
ATOM 1388 C CA . ALA A 1 174 ? -11.037 6.655 30.322 1.00 79.06 174 ALA A CA 1
ATOM 1389 C C . ALA A 1 174 ? -10.491 6.987 31.725 1.00 79.06 174 ALA A C 1
ATOM 1391 O O . ALA A 1 174 ? -11.123 7.737 32.478 1.00 79.06 174 ALA A O 1
ATOM 1392 N N . ALA A 1 175 ? -9.289 6.506 32.060 1.00 80.88 175 ALA A N 1
ATOM 1393 C CA . ALA A 1 175 ? -8.620 6.799 33.325 1.00 80.88 175 ALA A CA 1
ATOM 1394 C C . ALA A 1 175 ? -8.305 8.296 33.473 1.00 80.88 175 ALA A C 1
ATOM 1396 O O . ALA A 1 175 ? -8.595 8.891 34.517 1.00 80.88 175 ALA A O 1
ATOM 1397 N N . ARG A 1 176 ? -7.786 8.940 32.419 1.00 83.62 176 ARG A N 1
ATOM 1398 C CA . ARG A 1 176 ? -7.536 10.393 32.386 1.00 83.62 176 ARG A CA 1
ATOM 1399 C C . ARG A 1 176 ? -8.815 11.200 32.594 1.00 83.62 176 ARG A C 1
ATOM 1401 O O . ARG A 1 176 ? -8.827 12.125 33.407 1.00 83.62 176 ARG A O 1
ATOM 1408 N N . VAL A 1 177 ? -9.904 10.837 31.915 1.00 85.12 177 VAL A N 1
ATOM 1409 C CA . VAL A 1 177 ? -11.209 11.501 32.075 1.00 85.12 177 VAL A CA 1
ATOM 1410 C C . VAL A 1 177 ? -11.720 11.366 33.511 1.00 85.12 177 VAL A C 1
ATOM 1412 O O . VAL A 1 177 ? -12.179 12.348 34.096 1.00 85.12 177 VAL A O 1
ATOM 1415 N N . HIS A 1 178 ? -11.610 10.180 34.109 1.00 78.62 178 HIS A N 1
ATOM 1416 C CA . HIS A 1 178 ? -12.039 9.943 35.486 1.00 78.62 178 HIS A CA 1
ATOM 1417 C C . HIS A 1 178 ? -11.201 10.731 36.512 1.00 78.62 178 HIS A C 1
ATOM 1419 O O . HIS A 1 178 ? -11.760 11.348 37.421 1.00 78.62 178 HIS A O 1
ATOM 1425 N N . MET A 1 179 ? -9.875 10.782 36.344 1.00 79.69 179 MET A N 1
ATOM 1426 C CA . MET A 1 179 ? -8.983 11.577 37.201 1.00 79.69 179 MET A CA 1
ATOM 1427 C C . MET A 1 179 ? -9.256 13.083 37.089 1.00 79.69 179 MET A C 1
ATOM 1429 O O . MET A 1 179 ? -9.251 13.786 38.099 1.00 79.69 179 MET A O 1
ATOM 1433 N N . ASN A 1 180 ? -9.553 13.579 35.886 1.00 79.25 180 ASN A N 1
ATOM 1434 C CA . ASN A 1 180 ? -9.900 14.984 35.676 1.00 79.25 180 ASN A CA 1
ATOM 1435 C C . ASN A 1 180 ? -11.261 15.346 36.288 1.00 79.25 180 ASN A C 1
ATOM 1437 O O . ASN A 1 180 ? -11.379 16.408 36.894 1.00 79.25 180 ASN A O 1
ATOM 1441 N N . LYS A 1 181 ? -12.257 14.450 36.225 1.00 70.94 181 LYS A N 1
ATOM 1442 C CA . LYS A 1 181 ? -13.547 14.638 36.916 1.00 70.94 181 LYS A CA 1
ATOM 1443 C C . LYS A 1 181 ? -13.391 14.694 38.438 1.00 70.94 181 LYS A C 1
ATOM 1445 O O . LYS A 1 181 ? -14.014 15.535 39.070 1.00 70.94 181 LYS A O 1
ATOM 1450 N N . LYS A 1 182 ? -12.521 13.860 39.024 1.00 65.19 182 LYS A N 1
ATOM 1451 C CA . LYS A 1 182 ? -12.212 13.895 40.468 1.00 65.19 182 LYS A CA 1
ATOM 1452 C C . LYS A 1 182 ? -11.464 15.151 40.926 1.00 65.19 182 LYS A C 1
ATOM 1454 O O . LYS A 1 182 ? -11.480 15.442 42.110 1.00 65.19 182 LYS A O 1
ATOM 1459 N N . ARG A 1 183 ? -10.782 15.862 40.024 1.00 59.97 183 ARG A N 1
ATOM 1460 C CA . ARG A 1 183 ? -10.081 17.124 40.329 1.00 59.97 183 ARG A CA 1
ATOM 1461 C C . ARG A 1 183 ? -10.975 18.364 40.242 1.00 59.97 183 ARG A C 1
ATOM 1463 O O . ARG A 1 183 ? -10.558 19.422 40.695 1.00 59.97 183 ARG A O 1
ATOM 1470 N N . GLN A 1 184 ? -12.144 18.251 39.612 1.00 55.34 184 GLN A N 1
ATOM 1471 C CA . GLN A 1 184 ? -13.101 19.349 39.422 1.00 55.34 184 GLN A CA 1
ATOM 1472 C C . GLN A 1 184 ? -14.302 19.282 40.383 1.00 55.34 184 GLN A C 1
ATOM 1474 O O . GLN A 1 184 ? -15.155 20.165 40.330 1.00 55.34 184 GLN A O 1
ATOM 1479 N N . ALA A 1 185 ? -14.368 18.248 41.227 1.00 51.47 185 ALA A N 1
ATOM 1480 C CA . ALA A 1 185 ? -15.326 18.084 42.320 1.00 51.47 185 ALA A CA 1
ATOM 1481 C C . ALA A 1 185 ? -14.626 18.338 43.659 1.00 51.47 185 ALA A C 1
ATOM 1483 O O . ALA A 1 185 ? -15.289 18.895 44.559 1.00 51.47 185 ALA A O 1
#

Radius of gyration: 23.95 Å; chains: 1; bounding box: 54×67×71 Å